Protein AF-A0A1F9XJF3-F1 (afdb_monomer_lite)

Structure (mmCIF, N/CA/C/O backbone):
data_AF-A0A1F9XJF3-F1
#
_entry.id   AF-A0A1F9XJF3-F1
#
loop_
_atom_site.group_PDB
_atom_site.id
_atom_site.type_symbol
_atom_site.label_atom_id
_atom_site.label_alt_id
_atom_site.label_comp_id
_atom_site.label_asym_id
_atom_site.label_entity_id
_atom_site.label_seq_id
_atom_site.pdbx_PDB_ins_code
_atom_site.Cartn_x
_atom_site.Cartn_y
_atom_site.Cartn_z
_atom_site.occupancy
_atom_site.B_iso_or_equiv
_atom_site.auth_seq_id
_atom_site.auth_comp_id
_atom_site.auth_asym_id
_atom_site.auth_atom_id
_atom_site.pdbx_PDB_model_num
ATOM 1 N N . MET A 1 1 ? 36.062 -12.743 -17.892 1.00 84.62 1 MET A N 1
ATOM 2 C CA . MET A 1 1 ? 34.615 -12.452 -18.060 1.00 84.62 1 MET A CA 1
ATOM 3 C C . MET A 1 1 ? 34.281 -11.875 -19.439 1.00 84.62 1 MET A C 1
ATOM 5 O O . MET A 1 1 ? 33.489 -12.496 -20.131 1.00 84.62 1 MET A O 1
ATOM 9 N N . LYS A 1 2 ? 34.916 -10.778 -19.894 1.00 89.56 2 LYS A N 1
ATOM 10 C CA . LYS A 1 2 ? 34.649 -10.157 -21.217 1.00 89.56 2 LYS A CA 1
ATOM 11 C C . LYS A 1 2 ? 34.768 -11.120 -22.410 1.00 89.56 2 LYS A C 1
ATOM 13 O O . LYS A 1 2 ? 33.885 -11.146 -23.257 1.00 89.56 2 LYS A O 1
ATOM 18 N N . ALA A 1 3 ? 35.801 -11.967 -22.422 1.00 92.12 3 ALA A N 1
ATOM 19 C CA . ALA A 1 3 ? 35.968 -13.002 -23.446 1.00 92.12 3 ALA A CA 1
ATOM 20 C C . ALA A 1 3 ? 34.846 -14.059 -23.420 1.00 92.12 3 ALA A C 1
ATOM 22 O O . ALA A 1 3 ? 34.332 -14.415 -24.473 1.00 92.12 3 ALA A O 1
ATOM 23 N N . LYS A 1 4 ? 34.406 -14.496 -22.226 1.00 93.12 4 LYS A N 1
ATOM 24 C CA . LYS A 1 4 ? 33.289 -15.450 -22.065 1.00 93.12 4 LYS A CA 1
ATOM 25 C C . LYS A 1 4 ? 31.955 -14.878 -22.562 1.00 93.12 4 LYS A C 1
ATOM 27 O O . LYS A 1 4 ? 31.154 -15.616 -23.111 1.00 93.12 4 LYS A O 1
ATOM 32 N N . LEU A 1 5 ? 31.738 -13.573 -22.390 1.00 90.56 5 LEU A N 1
ATOM 33 C CA . LEU A 1 5 ? 30.555 -12.859 -22.888 1.00 90.56 5 LEU A CA 1
ATOM 34 C C . LEU A 1 5 ? 30.664 -12.468 -24.375 1.00 90.56 5 LEU A C 1
ATOM 36 O O . LEU A 1 5 ? 29.765 -11.820 -24.897 1.00 90.56 5 LEU A O 1
ATOM 40 N N . GLY A 1 6 ? 31.765 -12.812 -25.055 1.00 93.06 6 GLY A N 1
ATOM 41 C CA . GLY A 1 6 ? 31.960 -12.516 -26.477 1.00 93.06 6 GLY A CA 1
ATOM 42 C C . GLY A 1 6 ? 32.189 -11.038 -26.811 1.00 93.06 6 GLY A C 1
ATOM 43 O O . GLY A 1 6 ? 32.212 -10.686 -27.987 1.00 93.06 6 GLY A O 1
ATOM 44 N N . LEU A 1 7 ? 32.415 -10.172 -25.817 1.00 92.94 7 LEU A N 1
ATOM 45 C CA . LEU A 1 7 ? 32.440 -8.715 -26.012 1.00 92.94 7 LEU A CA 1
ATOM 46 C C . LEU A 1 7 ? 33.627 -8.218 -26.851 1.00 92.94 7 LEU A C 1
ATOM 48 O O . LEU A 1 7 ? 33.552 -7.136 -27.412 1.00 92.94 7 LEU A O 1
ATOM 52 N N . PHE A 1 8 ? 34.704 -8.999 -26.975 1.00 93.25 8 PHE A N 1
ATOM 53 C CA . PHE A 1 8 ? 35.811 -8.675 -27.889 1.00 93.25 8 PHE A CA 1
ATOM 54 C C . PHE A 1 8 ? 35.490 -8.980 -29.362 1.00 93.25 8 PHE A C 1
ATOM 56 O O . PHE A 1 8 ? 36.214 -8.530 -30.239 1.00 93.25 8 PHE A O 1
ATOM 63 N N . LYS A 1 9 ? 34.429 -9.755 -29.633 1.00 90.12 9 LYS A N 1
ATOM 64 C CA . LYS A 1 9 ? 33.965 -10.092 -30.989 1.00 90.12 9 LYS A CA 1
ATOM 65 C C . LYS A 1 9 ? 32.725 -9.295 -31.381 1.00 90.12 9 LYS A C 1
ATOM 67 O O . LYS A 1 9 ? 32.624 -8.842 -32.511 1.00 90.12 9 LYS A O 1
ATOM 72 N N . ASN A 1 10 ? 31.780 -9.138 -30.455 1.00 87.94 10 ASN A N 1
ATOM 73 C CA . ASN A 1 10 ? 30.555 -8.383 -30.681 1.00 87.94 10 ASN A CA 1
ATOM 74 C C . ASN A 1 10 ? 30.170 -7.619 -29.408 1.00 87.94 10 ASN A C 1
ATOM 76 O O . ASN A 1 10 ? 29.522 -8.159 -28.513 1.00 87.94 10 ASN A O 1
ATOM 80 N N . ALA A 1 11 ? 30.640 -6.376 -29.306 1.00 90.25 11 ALA A N 1
ATOM 81 C CA . ALA A 1 11 ? 30.490 -5.558 -28.105 1.00 90.25 11 ALA A CA 1
ATOM 82 C C . ALA A 1 11 ? 29.121 -4.868 -27.994 1.00 90.25 11 ALA A C 1
ATOM 84 O O . ALA A 1 11 ? 28.721 -4.490 -26.893 1.00 90.25 11 ALA A O 1
ATOM 85 N N . TYR A 1 12 ? 28.420 -4.678 -29.116 1.00 91.06 12 TYR A N 1
ATOM 86 C CA . TYR A 1 12 ? 27.259 -3.794 -29.197 1.00 91.06 12 TYR A CA 1
ATOM 87 C C . TYR A 1 12 ? 25.963 -4.571 -29.440 1.00 91.06 12 TYR A C 1
ATOM 89 O O . TYR A 1 12 ? 25.911 -5.511 -30.232 1.00 91.06 12 TYR A O 1
ATOM 97 N N . ALA A 1 13 ? 24.894 -4.159 -28.757 1.00 89.50 13 ALA A N 1
ATOM 98 C CA . ALA A 1 13 ? 23.555 -4.685 -28.992 1.00 89.50 13 ALA A CA 1
ATOM 99 C C . ALA A 1 13 ? 22.916 -4.022 -30.222 1.00 89.50 13 ALA A C 1
ATOM 101 O O . ALA A 1 13 ? 23.138 -2.841 -30.472 1.00 89.50 13 ALA A O 1
ATOM 102 N N . ASP A 1 14 ? 22.070 -4.761 -30.945 1.00 93.12 14 ASP A N 1
ATOM 103 C CA . ASP A 1 14 ? 21.239 -4.208 -32.021 1.00 93.12 14 ASP A CA 1
ATOM 104 C C . ASP A 1 14 ? 20.106 -3.340 -31.428 1.00 93.12 14 ASP A C 1
ATOM 106 O O . ASP A 1 14 ? 19.206 -3.884 -30.769 1.00 93.12 14 ASP A O 1
ATOM 110 N N . PRO A 1 15 ? 20.089 -2.015 -31.684 1.00 94.06 15 PRO A N 1
ATOM 111 C CA . PRO A 1 15 ? 19.066 -1.120 -31.149 1.00 94.06 15 PRO A CA 1
ATOM 112 C C . PRO A 1 15 ? 17.647 -1.460 -31.622 1.00 94.06 15 PRO A C 1
ATOM 114 O O . PRO A 1 15 ? 16.699 -1.355 -30.843 1.00 94.06 15 PRO A O 1
ATOM 117 N N . LYS A 1 16 ? 17.473 -1.913 -32.873 1.00 95.06 16 LYS A N 1
ATOM 118 C CA . LYS A 1 16 ? 16.150 -2.252 -33.430 1.00 95.06 16 LYS A CA 1
ATOM 119 C C . LYS A 1 16 ? 15.584 -3.495 -32.755 1.00 95.06 16 LYS A C 1
ATOM 121 O O . LYS A 1 16 ? 14.395 -3.549 -32.437 1.00 95.06 16 LYS A O 1
ATOM 126 N N . LYS A 1 17 ? 16.434 -4.494 -32.506 1.00 94.38 17 LYS A N 1
ATOM 127 C CA . LYS A 1 17 ? 16.051 -5.694 -31.755 1.00 94.38 17 LYS A CA 1
ATOM 128 C C . LYS A 1 17 ? 15.750 -5.369 -30.293 1.00 94.38 17 LYS A C 1
ATOM 130 O O . LYS A 1 17 ? 14.762 -5.872 -29.755 1.00 94.38 17 LYS A O 1
ATOM 135 N N . ALA A 1 18 ? 16.563 -4.519 -29.665 1.00 93.38 18 ALA A N 1
ATOM 136 C CA . ALA A 1 18 ? 16.350 -4.079 -28.290 1.00 93.38 18 ALA A CA 1
ATOM 137 C C . ALA A 1 18 ? 14.993 -3.377 -28.132 1.00 93.38 18 ALA A C 1
ATOM 139 O O . ALA A 1 18 ? 14.222 -3.763 -27.257 1.00 93.38 18 ALA A O 1
ATOM 140 N N . ALA A 1 19 ? 14.650 -2.456 -29.038 1.00 92.44 19 ALA A N 1
ATOM 141 C CA . ALA A 1 19 ? 13.376 -1.735 -29.023 1.00 92.44 19 ALA A CA 1
ATOM 142 C C . ALA A 1 19 ? 12.142 -2.656 -29.106 1.00 92.44 19 ALA A C 1
ATOM 144 O O . ALA A 1 19 ? 11.111 -2.360 -28.513 1.00 92.44 19 ALA A O 1
ATOM 145 N N . LYS A 1 20 ? 12.242 -3.797 -29.804 1.00 94.06 20 LYS A N 1
ATOM 146 C CA . LYS A 1 20 ? 11.157 -4.796 -29.887 1.00 94.06 20 LYS A CA 1
ATOM 147 C C . LYS A 1 20 ? 11.090 -5.733 -28.676 1.00 94.06 20 LYS A C 1
ATOM 149 O O . LYS A 1 20 ? 10.052 -6.339 -28.424 1.00 94.06 20 LYS A O 1
ATOM 154 N N . THR A 1 21 ? 12.201 -5.902 -27.961 1.00 93.88 21 THR A N 1
ATOM 155 C CA . THR A 1 21 ? 12.351 -6.942 -26.930 1.00 93.88 21 THR A CA 1
ATOM 156 C C . THR A 1 21 ? 12.216 -6.381 -25.514 1.00 93.88 21 THR A C 1
ATOM 158 O O . THR A 1 21 ? 11.542 -6.973 -24.669 1.00 93.88 21 THR A O 1
ATOM 161 N N . VAL A 1 22 ? 12.854 -5.247 -25.223 1.00 91.19 22 VAL A N 1
ATOM 162 C CA . VAL A 1 22 ? 12.864 -4.642 -23.886 1.00 91.19 22 VAL A CA 1
ATOM 163 C C . VAL A 1 22 ? 11.471 -4.103 -23.562 1.00 91.19 22 VAL A C 1
ATOM 165 O O . VAL A 1 22 ? 10.897 -3.337 -24.326 1.00 91.19 22 VAL A O 1
ATOM 168 N N . GLY A 1 23 ? 10.905 -4.531 -22.430 1.00 86.62 23 GLY A N 1
ATOM 169 C CA . GLY A 1 23 ? 9.578 -4.088 -21.988 1.00 86.62 23 GLY A CA 1
ATOM 170 C C . GLY A 1 23 ? 8.395 -4.595 -22.826 1.00 86.62 23 GLY A C 1
ATOM 171 O O . GLY A 1 23 ? 7.295 -4.054 -22.678 1.00 86.62 23 GLY A O 1
ATOM 172 N N . CYS A 1 24 ? 8.593 -5.609 -23.681 1.00 92.44 24 CYS A N 1
ATOM 173 C CA . CYS A 1 24 ? 7.525 -6.207 -24.485 1.00 92.44 24 CYS A CA 1
ATOM 174 C C . CYS A 1 24 ? 6.408 -6.817 -23.618 1.00 92.44 24 CYS A C 1
ATOM 176 O O . CYS A 1 24 ? 6.598 -7.131 -22.439 1.00 92.44 24 CYS A O 1
ATOM 178 N N . GLU A 1 25 ? 5.233 -7.034 -24.211 1.00 93.19 25 GLU A N 1
ATOM 179 C CA . GLU A 1 25 ? 4.046 -7.526 -23.500 1.00 93.19 25 GLU A CA 1
ATOM 180 C C . GLU A 1 25 ? 4.287 -8.863 -22.783 1.00 93.19 25 GLU A C 1
ATOM 182 O O . GLU A 1 25 ? 3.840 -9.055 -21.653 1.00 93.19 25 GLU A O 1
ATOM 187 N N . LYS A 1 26 ? 5.062 -9.769 -23.395 1.00 96.00 26 LYS A N 1
ATOM 188 C CA . LYS A 1 26 ? 5.429 -11.052 -22.782 1.00 96.00 26 LYS A CA 1
ATOM 189 C C . LYS A 1 26 ? 6.188 -10.854 -21.466 1.00 96.00 26 LYS A C 1
ATOM 191 O O . LYS A 1 26 ? 5.884 -11.531 -20.488 1.00 96.00 26 LYS A O 1
ATOM 196 N N . HIS A 1 27 ? 7.142 -9.923 -21.421 1.00 94.75 27 HIS A N 1
ATOM 197 C CA . HIS A 1 27 ? 7.880 -9.609 -20.195 1.00 94.75 27 HIS A CA 1
ATOM 198 C C . HIS A 1 27 ? 6.971 -8.976 -19.138 1.00 94.75 27 HIS A C 1
ATOM 200 O O . HIS A 1 27 ? 7.038 -9.368 -17.978 1.00 94.75 27 HIS A O 1
ATOM 206 N N . ARG A 1 28 ? 6.071 -8.068 -19.536 1.00 90.69 28 ARG A N 1
ATOM 207 C CA . ARG A 1 28 ? 5.098 -7.449 -18.617 1.00 90.69 28 ARG A CA 1
ATOM 208 C C . ARG A 1 28 ? 4.137 -8.474 -18.012 1.00 90.69 28 ARG A C 1
ATOM 210 O O . ARG A 1 28 ? 3.894 -8.449 -16.813 1.00 90.69 28 ARG A O 1
ATOM 217 N N . LYS A 1 29 ? 3.649 -9.429 -18.811 1.00 93.44 29 LYS A N 1
ATOM 218 C CA . LYS A 1 29 ? 2.816 -10.544 -18.325 1.00 93.44 29 LYS A CA 1
ATOM 219 C C . LYS A 1 29 ? 3.546 -11.381 -17.273 1.00 93.44 29 LYS A C 1
ATOM 221 O O . LYS A 1 29 ? 2.963 -11.691 -16.239 1.00 93.44 29 LYS A O 1
ATOM 226 N N . ILE A 1 30 ? 4.818 -11.710 -17.512 1.00 95.38 30 ILE A N 1
ATOM 227 C CA . ILE A 1 30 ? 5.646 -12.429 -16.532 1.00 95.38 30 ILE A CA 1
ATOM 228 C C . ILE A 1 30 ? 5.847 -11.580 -15.268 1.00 95.38 30 ILE A C 1
ATOM 230 O O . ILE A 1 30 ? 5.671 -12.098 -14.171 1.00 95.38 30 ILE A O 1
ATOM 234 N N . SER A 1 31 ? 6.152 -10.286 -15.407 1.00 92.12 31 SER A N 1
ATOM 235 C CA . SER A 1 31 ? 6.296 -9.352 -14.280 1.00 92.12 31 SER A CA 1
ATOM 236 C C . SER A 1 31 ? 5.044 -9.326 -13.398 1.00 92.12 31 SER A C 1
ATOM 238 O O . SER A 1 31 ? 5.132 -9.576 -12.198 1.00 92.12 31 SER A O 1
ATOM 240 N N . MET A 1 32 ? 3.861 -9.171 -13.999 1.00 91.75 32 MET A N 1
ATOM 241 C CA . MET A 1 32 ? 2.583 -9.183 -13.284 1.00 91.75 32 MET A CA 1
ATOM 242 C C . MET A 1 32 ? 2.310 -10.524 -12.581 1.00 91.75 32 MET A C 1
ATOM 244 O O . MET A 1 32 ? 1.846 -10.550 -11.442 1.00 91.75 32 MET A O 1
ATOM 248 N N . GLN A 1 33 ? 2.639 -11.654 -13.217 1.00 94.31 33 GLN A N 1
ATOM 249 C CA . GLN A 1 33 ? 2.528 -12.976 -12.587 1.00 94.31 33 GLN A CA 1
ATOM 250 C C . GLN A 1 33 ? 3.475 -13.133 -11.391 1.00 94.31 33 GLN A C 1
ATOM 252 O O . GLN A 1 33 ? 3.092 -13.722 -10.379 1.00 94.31 33 GLN A O 1
ATOM 257 N N . VAL A 1 34 ? 4.707 -12.631 -11.499 1.00 95.00 34 VAL A N 1
ATOM 258 C CA . VAL A 1 34 ? 5.690 -12.664 -10.410 1.00 95.00 34 VAL A CA 1
ATOM 259 C C . VAL A 1 34 ? 5.246 -11.757 -9.264 1.00 95.00 34 VAL A C 1
ATOM 261 O O . VAL A 1 34 ? 5.263 -12.206 -8.121 1.00 95.00 34 VAL A O 1
ATOM 264 N N . ALA A 1 35 ? 4.769 -10.545 -9.558 1.00 94.00 35 ALA A N 1
ATOM 265 C CA . ALA A 1 35 ? 4.225 -9.618 -8.568 1.00 94.00 35 ALA A CA 1
ATOM 266 C C . ALA A 1 35 ? 3.028 -10.224 -7.816 1.00 94.00 35 ALA A C 1
ATOM 268 O O . ALA A 1 35 ? 3.010 -10.252 -6.588 1.00 94.00 35 ALA A O 1
ATOM 269 N N . GLY A 1 36 ? 2.067 -10.813 -8.536 1.00 93.88 36 GLY A N 1
ATOM 270 C CA . GLY A 1 36 ? 0.929 -11.505 -7.924 1.00 93.88 36 GLY A CA 1
ATOM 271 C C . GLY A 1 36 ? 1.342 -12.636 -6.976 1.00 93.88 36 GLY A C 1
ATOM 272 O O . GLY A 1 36 ? 0.716 -12.836 -5.937 1.00 93.88 36 GLY A O 1
ATOM 273 N N . LYS A 1 37 ? 2.427 -13.351 -7.301 1.00 96.12 37 LYS A N 1
ATOM 274 C CA . LYS A 1 37 ? 2.954 -14.442 -6.470 1.00 96.12 37 LYS A CA 1
ATOM 275 C C . LYS A 1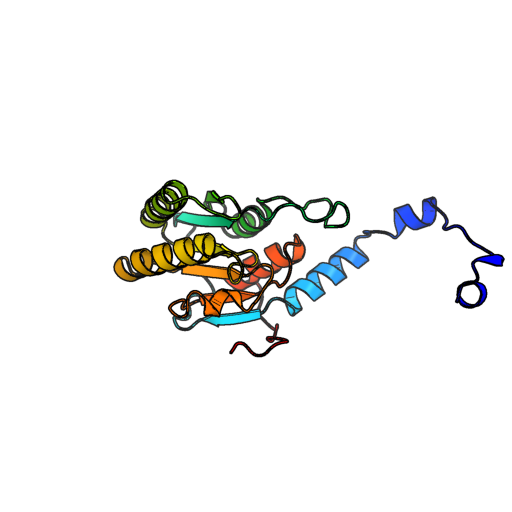 37 ? 3.846 -13.975 -5.320 1.00 96.12 37 LYS A C 1
ATOM 277 O O . LYS A 1 37 ? 4.010 -14.738 -4.367 1.00 96.12 37 LYS A O 1
ATOM 282 N N . SER A 1 38 ? 4.436 -12.781 -5.406 1.00 96.38 38 SER A N 1
ATOM 283 C CA . SER A 1 38 ? 5.357 -12.252 -4.396 1.00 96.38 38 SER A CA 1
ATOM 284 C C . SER A 1 38 ? 4.628 -11.559 -3.248 1.00 96.38 38 SER A C 1
ATOM 286 O O . SER A 1 38 ? 5.046 -11.702 -2.097 1.00 96.38 38 SER A O 1
ATOM 288 N N . VAL A 1 39 ? 3.524 -10.855 -3.526 1.00 97.69 39 VAL A N 1
ATOM 289 C CA . VAL A 1 39 ? 2.778 -10.114 -2.502 1.00 97.69 39 VAL A CA 1
ATOM 290 C C . VAL A 1 39 ? 2.311 -11.055 -1.386 1.00 97.69 39 VAL A C 1
ATOM 292 O O . VAL A 1 39 ? 1.674 -12.087 -1.613 1.00 97.69 39 VAL A O 1
ATOM 295 N N . THR A 1 40 ? 2.645 -10.683 -0.151 1.00 98.19 40 THR A N 1
ATOM 296 C CA . THR A 1 40 ? 2.453 -11.519 1.038 1.00 98.19 40 THR A CA 1
ATOM 297 C C . THR A 1 40 ? 1.449 -10.877 1.984 1.00 98.19 40 THR A C 1
ATOM 299 O O . THR A 1 40 ? 1.702 -9.803 2.529 1.00 98.19 40 THR A O 1
ATOM 302 N N . LEU A 1 41 ? 0.323 -11.550 2.234 1.00 98.00 41 LEU A N 1
ATOM 303 C CA . LEU A 1 41 ? -0.619 -11.173 3.292 1.00 98.00 41 LEU A CA 1
ATOM 304 C C . LEU A 1 41 ? -0.121 -11.732 4.625 1.00 98.00 41 LEU A C 1
ATOM 306 O O . LEU A 1 41 ? -0.433 -12.862 4.992 1.00 98.00 41 LEU A O 1
ATOM 310 N N . PHE A 1 42 ? 0.689 -10.950 5.334 1.00 97.00 42 PHE A N 1
ATOM 311 C CA . PHE A 1 42 ? 1.328 -11.403 6.567 1.00 97.00 42 PHE A CA 1
ATOM 312 C C . PHE A 1 42 ? 0.357 -11.453 7.754 1.00 97.00 42 PHE A C 1
ATOM 314 O O . PHE A 1 42 ? 0.402 -12.388 8.552 1.00 97.00 42 PHE A O 1
ATOM 321 N N . LYS A 1 43 ? -0.535 -10.464 7.878 1.00 97.00 43 LYS A N 1
ATOM 322 C CA . LYS A 1 43 ? -1.499 -10.384 8.986 1.00 97.00 43 LYS A CA 1
ATOM 323 C C . LYS A 1 43 ? -2.886 -10.049 8.456 1.00 97.00 43 LYS A C 1
ATOM 325 O O . LYS A 1 43 ? -3.024 -9.162 7.620 1.00 97.00 43 LYS A O 1
ATOM 330 N N . ASN A 1 44 ? -3.906 -10.750 8.947 1.00 97.38 44 ASN A N 1
ATOM 331 C CA . ASN A 1 44 ? -5.316 -10.500 8.623 1.00 97.38 44 ASN A CA 1
ATOM 332 C C . ASN A 1 44 ? -6.233 -10.985 9.764 1.00 97.38 44 ASN A C 1
ATOM 334 O O . ASN A 1 44 ? -7.128 -11.807 9.566 1.00 97.38 44 ASN A O 1
ATOM 338 N N . LYS A 1 45 ? -5.965 -10.534 10.997 1.00 96.44 45 LYS A N 1
ATOM 339 C CA . LYS A 1 45 ? -6.584 -11.078 12.224 1.00 96.44 45 LYS A CA 1
ATOM 340 C C . LYS A 1 45 ? -8.110 -10.975 12.232 1.00 96.44 45 LYS A C 1
ATOM 342 O O . LYS A 1 45 ? -8.787 -11.920 12.619 1.00 96.44 45 LYS A O 1
ATOM 347 N N . LYS A 1 46 ? -8.642 -9.837 11.779 1.00 94.25 46 LYS A N 1
ATOM 348 C CA . LYS A 1 46 ? -10.085 -9.548 11.732 1.00 94.25 46 LYS A CA 1
ATOM 349 C C . LYS A 1 46 ? -10.767 -10.035 10.447 1.00 94.25 46 LYS A C 1
ATOM 351 O O . LYS A 1 46 ? -11.938 -9.738 10.247 1.00 94.25 46 LYS A O 1
ATOM 356 N N . LYS A 1 47 ? -10.055 -10.772 9.580 1.00 96.38 47 LYS A N 1
ATOM 357 C CA . LYS A 1 47 ? -10.534 -11.181 8.245 1.00 96.38 47 LYS A CA 1
ATOM 358 C C . LYS A 1 47 ? -11.027 -9.986 7.409 1.00 96.38 47 LYS A C 1
ATOM 360 O O . LYS A 1 47 ? -12.005 -10.097 6.679 1.00 96.38 47 LYS A O 1
ATOM 365 N N . THR A 1 48 ? -10.338 -8.849 7.533 1.00 96.69 48 THR A N 1
ATOM 366 C CA . THR A 1 48 ? -10.624 -7.604 6.806 1.00 96.69 48 THR A CA 1
ATOM 367 C C . THR A 1 48 ? -10.442 -7.782 5.302 1.00 96.69 48 THR A C 1
ATOM 369 O O . THR A 1 48 ? -11.233 -7.260 4.529 1.00 96.69 48 THR A O 1
ATOM 372 N N . ILE A 1 49 ? -9.402 -8.514 4.885 1.00 97.69 49 ILE A N 1
ATOM 373 C CA . ILE A 1 49 ? -9.184 -8.879 3.481 1.00 97.69 49 ILE A CA 1
ATOM 374 C C . ILE A 1 49 ? -9.849 -10.243 3.206 1.00 97.69 49 ILE A C 1
ATOM 376 O O . ILE A 1 49 ? -9.607 -11.181 3.976 1.00 97.69 49 ILE A O 1
ATOM 380 N N . PRO A 1 50 ? -10.638 -10.392 2.124 1.00 97.81 50 PRO A N 1
ATOM 381 C CA . PRO A 1 50 ? -10.935 -9.370 1.118 1.00 97.81 50 PRO A CA 1
ATOM 382 C C . PRO A 1 50 ? -11.909 -8.295 1.622 1.00 97.81 50 PRO A C 1
ATOM 384 O O . PRO A 1 50 ? -12.904 -8.609 2.278 1.00 97.81 50 PRO A O 1
ATOM 387 N N . LEU A 1 51 ? -11.636 -7.037 1.272 1.00 96.50 51 LEU A N 1
ATOM 388 C CA . LEU A 1 51 ? -12.515 -5.903 1.528 1.00 96.50 51 LEU A CA 1
ATOM 389 C C . LEU A 1 51 ? -13.770 -6.034 0.667 1.00 96.50 51 LEU A C 1
ATOM 391 O O . LEU A 1 51 ? -13.724 -5.911 -0.555 1.00 96.50 51 LEU A O 1
ATOM 395 N N . LYS A 1 52 ? -14.907 -6.261 1.321 1.00 95.00 52 LYS A N 1
ATOM 396 C CA . LYS A 1 52 ? -16.224 -6.296 0.681 1.00 95.00 52 LYS A CA 1
ATOM 397 C C . LYS A 1 52 ? -16.895 -4.944 0.868 1.00 95.00 52 LYS A C 1
ATOM 399 O O . LYS A 1 52 ? -17.541 -4.719 1.889 1.00 95.00 52 LYS A O 1
ATOM 404 N N . LEU A 1 53 ? -16.685 -4.049 -0.091 1.00 95.19 53 LEU A N 1
ATOM 405 C CA . LEU A 1 53 ? -17.230 -2.695 -0.059 1.00 95.19 53 LEU A CA 1
ATOM 406 C C . LEU A 1 53 ? -18.333 -2.523 -1.098 1.00 95.19 53 LEU A C 1
ATOM 408 O O . LEU A 1 53 ? -18.275 -3.096 -2.184 1.00 95.19 53 LEU A O 1
ATOM 412 N N . ASN A 1 54 ? -19.329 -1.710 -0.768 1.00 94.25 54 ASN A N 1
ATOM 413 C CA . ASN A 1 54 ? -20.245 -1.149 -1.753 1.00 94.25 54 ASN A CA 1
ATOM 414 C C . ASN A 1 54 ? -19.618 0.100 -2.398 1.00 94.25 54 ASN A C 1
ATOM 416 O O . ASN A 1 54 ? -18.754 0.741 -1.807 1.00 94.25 54 ASN A O 1
ATOM 420 N N . TYR A 1 55 ? -20.084 0.486 -3.586 1.00 90.69 55 TYR A N 1
ATOM 421 C CA . TYR A 1 55 ? -19.504 1.591 -4.365 1.00 90.69 55 TYR A CA 1
ATOM 422 C C . TYR A 1 55 ? -19.593 2.971 -3.684 1.00 90.69 55 TYR A C 1
ATOM 424 O O . TYR A 1 55 ? -18.821 3.870 -4.016 1.00 90.69 55 TYR A O 1
ATOM 432 N N . THR A 1 56 ? -20.510 3.151 -2.726 1.00 94.44 56 THR A N 1
ATOM 433 C CA . THR A 1 56 ? -20.687 4.420 -1.999 1.00 94.44 56 THR A CA 1
ATOM 434 C C . THR A 1 56 ? -19.715 4.589 -0.835 1.00 94.44 56 THR A C 1
ATOM 436 O O . THR A 1 56 ? -19.433 5.720 -0.443 1.00 94.44 56 THR A O 1
ATOM 439 N N . GLN A 1 57 ? -19.165 3.490 -0.306 1.00 97.44 57 GLN A N 1
ATOM 440 C CA . GLN A 1 57 ? -18.207 3.548 0.793 1.00 97.44 57 GLN A CA 1
ATOM 441 C C . GLN A 1 57 ? -16.948 4.310 0.376 1.00 97.44 57 GLN A C 1
ATOM 443 O O . GLN A 1 57 ? -16.461 4.206 -0.750 1.00 97.44 57 GLN A O 1
ATOM 448 N N . ARG A 1 58 ? -16.416 5.104 1.297 1.00 97.94 58 ARG A N 1
ATOM 449 C CA . ARG A 1 58 ? -15.264 5.977 1.083 1.00 97.94 58 ARG A CA 1
ATOM 450 C C . ARG A 1 58 ? -13.992 5.237 1.467 1.00 97.94 58 ARG A C 1
ATOM 452 O O . ARG A 1 58 ? -13.812 4.859 2.626 1.00 97.94 58 ARG A O 1
ATOM 459 N N . VAL A 1 59 ? -13.095 5.063 0.502 1.00 98.62 59 VAL A N 1
ATOM 460 C CA . VAL A 1 59 ? -11.764 4.487 0.728 1.00 98.62 59 VAL A CA 1
ATOM 461 C C . VAL A 1 59 ? -10.747 5.617 0.726 1.00 98.62 59 VAL A C 1
ATOM 463 O O . VAL A 1 59 ? -10.627 6.333 -0.264 1.00 98.62 59 VAL A O 1
ATOM 466 N N . LEU A 1 60 ? -10.004 5.769 1.819 1.00 98.75 60 LEU A N 1
ATOM 467 C CA . LEU A 1 60 ? -8.878 6.694 1.889 1.00 98.75 60 LEU A CA 1
ATOM 468 C C . LEU A 1 60 ? -7.571 5.920 1.730 1.00 98.75 60 LEU A C 1
ATOM 470 O O . LEU A 1 60 ? -7.263 5.042 2.534 1.00 98.75 60 LEU A O 1
ATOM 474 N N . VAL A 1 61 ? -6.789 6.274 0.716 1.00 98.62 61 VAL A N 1
ATOM 475 C CA . VAL A 1 61 ? -5.440 5.755 0.492 1.00 98.62 61 VAL A CA 1
ATOM 476 C C . VAL A 1 61 ? -4.440 6.811 0.941 1.00 98.62 61 VAL A C 1
ATOM 478 O O . VAL A 1 61 ? -4.300 7.852 0.303 1.00 98.62 61 VAL A O 1
ATOM 481 N N . ILE A 1 62 ? -3.737 6.548 2.038 1.00 97.88 62 ILE A N 1
ATOM 482 C CA . ILE A 1 62 ? -2.662 7.408 2.531 1.00 97.88 62 ILE A CA 1
ATOM 483 C C . ILE A 1 62 ? -1.342 6.808 2.061 1.00 97.88 62 ILE A C 1
ATOM 485 O O . ILE A 1 62 ? -1.053 5.650 2.351 1.00 97.88 62 ILE A O 1
ATOM 489 N N . THR A 1 63 ? -0.545 7.571 1.319 1.00 94.25 63 THR A N 1
ATOM 490 C CA . THR A 1 63 ? 0.746 7.100 0.802 1.00 94.25 63 THR A CA 1
ATOM 491 C C . THR A 1 63 ? 1.869 8.014 1.250 1.00 94.25 63 THR A C 1
ATOM 493 O O . THR A 1 63 ? 1.860 9.216 0.986 1.00 94.25 63 THR A O 1
ATOM 496 N N . THR A 1 64 ? 2.881 7.434 1.887 1.00 87.25 64 THR A N 1
ATOM 497 C CA . THR A 1 64 ? 4.127 8.150 2.125 1.00 87.25 64 THR A CA 1
ATOM 498 C C . THR A 1 64 ? 4.965 8.194 0.848 1.00 87.25 64 THR A C 1
ATOM 500 O O . THR A 1 64 ? 5.342 7.162 0.293 1.00 87.25 64 THR A O 1
ATOM 503 N N . LEU A 1 65 ? 5.271 9.410 0.394 1.00 80.50 65 LEU A N 1
ATOM 504 C CA . LEU A 1 65 ? 6.104 9.709 -0.763 1.00 80.50 65 LEU A CA 1
ATOM 505 C C . LEU A 1 65 ? 7.535 9.222 -0.527 1.00 80.50 65 LEU A C 1
ATOM 507 O O . LEU A 1 65 ? 8.380 9.962 -0.023 1.00 80.50 65 LEU A O 1
ATOM 511 N N . ALA A 1 66 ? 7.833 7.982 -0.906 1.00 67.62 66 ALA A N 1
ATOM 512 C CA . ALA A 1 66 ? 9.214 7.553 -1.053 1.00 67.62 66 ALA A CA 1
ATOM 513 C C . ALA A 1 66 ? 9.850 8.386 -2.176 1.00 67.62 66 ALA A C 1
ATOM 515 O O . ALA A 1 66 ? 9.302 8.463 -3.278 1.00 67.62 66 ALA A O 1
ATOM 516 N N . LYS A 1 67 ? 11.002 9.023 -1.919 1.00 59.81 67 LYS A N 1
ATOM 517 C CA . LYS A 1 67 ? 11.787 9.632 -3.006 1.00 59.81 67 LYS A CA 1
ATOM 518 C C . LYS A 1 67 ? 11.996 8.574 -4.094 1.00 59.81 67 LYS A C 1
ATOM 520 O O . LYS A 1 67 ? 12.328 7.436 -3.770 1.00 59.81 67 LYS A O 1
ATOM 525 N N . LYS A 1 68 ? 11.835 8.946 -5.369 1.00 55.41 68 LYS A N 1
ATOM 526 C CA . LYS A 1 68 ? 12.255 8.111 -6.501 1.00 55.41 68 LYS A CA 1
ATOM 527 C C . LYS A 1 68 ? 13.761 7.893 -6.354 1.00 55.41 68 LYS A C 1
ATOM 529 O O . LYS A 1 68 ? 14.540 8.807 -6.602 1.00 55.41 68 LYS A O 1
ATOM 534 N N . LEU A 1 69 ? 14.158 6.737 -5.824 1.00 46.78 69 LEU A N 1
ATOM 535 C CA . LEU A 1 69 ? 15.548 6.500 -5.431 1.00 46.78 69 LEU A CA 1
ATOM 536 C C . LEU A 1 69 ? 16.464 6.351 -6.650 1.00 46.78 69 LEU A C 1
ATOM 538 O O . LEU A 1 69 ? 17.664 6.566 -6.518 1.00 46.78 69 LEU A O 1
ATOM 542 N N . VAL A 1 70 ? 15.928 6.014 -7.831 1.00 45.88 70 VAL A N 1
ATOM 543 C CA . VAL A 1 70 ? 16.754 5.784 -9.019 1.00 45.88 70 VAL A CA 1
ATOM 544 C C . VAL A 1 70 ? 15.971 6.052 -10.313 1.00 45.88 70 VAL A C 1
ATOM 546 O O . VAL A 1 70 ? 14.810 5.667 -10.406 1.00 45.88 70 VAL A O 1
ATOM 549 N N . PRO A 1 71 ? 16.578 6.649 -11.353 1.00 41.97 71 PRO A N 1
ATOM 550 C CA . PRO A 1 71 ? 15.994 6.705 -12.698 1.00 41.97 71 PRO A CA 1
ATOM 551 C C . PRO A 1 71 ? 15.857 5.334 -13.399 1.00 41.97 71 PRO A C 1
ATOM 553 O O . PRO A 1 71 ? 15.326 5.283 -14.503 1.00 41.97 71 PRO A O 1
ATOM 556 N N . THR A 1 72 ? 16.309 4.232 -12.784 1.00 47.69 72 THR A N 1
ATOM 557 C CA . THR A 1 72 ? 16.211 2.854 -13.307 1.00 47.69 72 THR A CA 1
ATOM 558 C C . THR A 1 72 ? 14.975 2.077 -12.841 1.00 47.69 72 THR A C 1
ATOM 560 O O . THR A 1 72 ? 14.813 0.919 -13.224 1.00 47.69 72 THR A O 1
ATOM 563 N N . THR A 1 73 ? 14.108 2.669 -12.018 1.00 54.84 73 THR A N 1
ATOM 564 C CA . THR A 1 73 ? 12.817 2.071 -11.650 1.00 54.84 73 THR A CA 1
ATOM 565 C C . THR A 1 73 ? 11.768 2.273 -12.744 1.00 54.84 73 THR A C 1
ATOM 567 O O . THR A 1 73 ? 11.956 3.086 -13.650 1.00 54.84 73 THR A O 1
ATOM 570 N N . ASP A 1 74 ? 10.674 1.504 -12.654 1.00 57.53 74 ASP A N 1
ATOM 571 C CA . ASP A 1 74 ? 9.497 1.538 -13.535 1.00 57.53 74 ASP A CA 1
ATOM 572 C C . ASP A 1 74 ? 9.254 2.949 -14.123 1.00 57.53 74 ASP A C 1
ATOM 574 O O . ASP A 1 74 ? 9.139 3.912 -13.352 1.00 57.53 74 ASP A O 1
ATOM 578 N N . PRO A 1 75 ? 9.187 3.115 -15.462 1.00 57.97 75 PRO A N 1
ATOM 579 C CA . PRO A 1 75 ? 9.003 4.428 -16.086 1.00 57.97 75 PRO A CA 1
ATOM 580 C C . PRO A 1 75 ? 7.735 5.143 -15.600 1.00 57.97 75 PRO A C 1
ATOM 582 O O . PRO A 1 75 ? 7.656 6.366 -15.683 1.00 57.97 75 PRO A O 1
ATOM 585 N N . ILE A 1 76 ? 6.772 4.390 -15.062 1.00 63.66 76 ILE A N 1
ATOM 586 C CA . ILE A 1 76 ? 5.496 4.886 -14.557 1.00 63.66 76 ILE A CA 1
ATOM 587 C C . ILE A 1 76 ? 5.620 5.355 -13.099 1.00 63.66 76 ILE A C 1
ATOM 589 O O . ILE A 1 76 ? 4.718 6.043 -12.632 1.00 63.66 76 ILE A O 1
ATOM 593 N N . GLN A 1 77 ? 6.698 5.008 -12.368 1.00 68.00 77 GLN A N 1
ATOM 594 C CA . GLN A 1 77 ? 6.788 5.167 -10.909 1.00 68.00 77 GLN A CA 1
ATOM 595 C C . GLN A 1 77 ? 6.367 6.564 -10.453 1.00 68.00 77 GLN A C 1
ATOM 597 O O . GLN A 1 77 ? 7.101 7.543 -10.616 1.00 68.00 77 GLN A O 1
ATOM 602 N N . CYS A 1 78 ? 5.185 6.617 -9.844 1.00 76.12 78 CYS A N 1
ATOM 603 C CA . CYS A 1 78 ? 4.581 7.818 -9.309 1.00 76.12 78 CYS A CA 1
ATOM 604 C C . CYS A 1 78 ? 4.005 7.528 -7.916 1.00 76.12 78 CYS A C 1
ATOM 606 O O . CYS A 1 78 ? 3.636 6.389 -7.614 1.00 76.12 78 CYS A O 1
ATOM 608 N N . PRO A 1 79 ? 3.895 8.552 -7.061 1.00 77.69 79 PRO A N 1
ATOM 609 C CA . PRO A 1 79 ? 3.245 8.433 -5.759 1.00 77.69 79 PRO A CA 1
ATOM 610 C C . PRO A 1 79 ? 1.860 7.792 -5.777 1.00 77.69 79 PRO A C 1
ATOM 612 O O . PRO A 1 79 ? 1.461 7.125 -4.829 1.00 77.69 79 PRO A O 1
ATOM 615 N N . GLU A 1 80 ? 1.124 8.001 -6.863 1.00 88.62 80 GLU A N 1
ATOM 616 C CA . GLU A 1 80 ? -0.279 7.635 -6.983 1.00 88.62 80 GLU A CA 1
ATOM 617 C C . GLU A 1 80 ? -0.489 6.174 -7.382 1.00 88.62 80 GLU A C 1
ATOM 619 O O . GLU A 1 80 ? -1.631 5.754 -7.506 1.00 88.62 80 GLU A O 1
ATOM 624 N N . MET A 1 81 ? 0.562 5.376 -7.592 1.00 91.00 81 MET A N 1
ATOM 625 C CA . MET A 1 81 ? 0.416 4.006 -8.102 1.00 91.00 81 MET A CA 1
ATOM 626 C C . MET A 1 81 ? -0.529 3.143 -7.271 1.00 91.00 81 MET A C 1
ATOM 628 O O . MET A 1 81 ? -1.399 2.479 -7.835 1.00 91.00 81 MET A O 1
ATOM 632 N N . LEU A 1 82 ? -0.406 3.181 -5.940 1.00 95.06 82 LEU A N 1
ATOM 633 C CA . LEU A 1 82 ? -1.330 2.447 -5.080 1.00 95.06 82 LEU A CA 1
ATOM 634 C C . LEU A 1 82 ? -2.748 3.003 -5.200 1.00 95.06 82 LEU A C 1
ATOM 636 O O . LEU A 1 82 ? -3.683 2.233 -5.383 1.00 95.06 82 LEU A O 1
ATOM 640 N N . LEU A 1 83 ? -2.919 4.327 -5.155 1.00 96.69 83 LEU A N 1
ATOM 641 C CA . LEU A 1 83 ? -4.229 4.958 -5.326 1.00 96.69 83 LEU A CA 1
ATOM 642 C C . LEU A 1 83 ? -4.875 4.553 -6.656 1.00 96.69 83 LEU A C 1
ATOM 644 O O . LEU A 1 83 ? -6.044 4.185 -6.681 1.00 96.69 83 LEU A O 1
ATOM 648 N N . ASN A 1 84 ? -4.118 4.588 -7.748 1.00 95.81 84 ASN A N 1
ATOM 649 C CA . ASN A 1 84 ? -4.582 4.247 -9.085 1.00 95.81 84 ASN A CA 1
ATOM 650 C C . ASN A 1 84 ? -4.943 2.761 -9.183 1.00 95.81 84 ASN A C 1
ATOM 652 O O . ASN A 1 84 ? -5.967 2.422 -9.772 1.00 95.81 84 ASN A O 1
ATOM 656 N N . ALA A 1 85 ? -4.165 1.875 -8.556 1.00 96.62 85 ALA A N 1
ATOM 657 C CA . ALA A 1 85 ? -4.500 0.459 -8.451 1.00 96.62 85 ALA A CA 1
ATOM 658 C C . ALA A 1 85 ? -5.777 0.217 -7.631 1.00 96.62 85 ALA A C 1
ATOM 660 O O . ALA A 1 85 ? -6.618 -0.584 -8.036 1.00 96.62 85 ALA A O 1
ATOM 661 N N . ILE A 1 86 ? -5.958 0.922 -6.510 1.00 98.31 86 ILE A N 1
ATOM 662 C CA . ILE A 1 86 ? -7.179 0.852 -5.695 1.00 98.31 86 ILE A CA 1
ATOM 663 C C . ILE A 1 86 ? -8.381 1.398 -6.476 1.00 98.31 86 ILE A C 1
ATOM 665 O O . ILE A 1 86 ? -9.423 0.754 -6.493 1.00 98.31 86 ILE A O 1
ATOM 669 N N . LYS A 1 87 ? -8.238 2.518 -7.197 1.00 97.75 87 LYS A N 1
ATOM 670 C CA . LYS A 1 87 ? -9.310 3.130 -8.003 1.00 97.75 87 LYS A CA 1
ATOM 671 C C . LYS A 1 87 ? -9.840 2.232 -9.119 1.00 97.75 87 LYS A C 1
ATOM 673 O O . LYS A 1 87 ? -11.010 2.353 -9.464 1.00 97.75 87 LYS A O 1
ATOM 678 N N . LYS A 1 88 ? -9.021 1.322 -9.660 1.00 96.75 88 LYS A N 1
ATOM 679 C CA . LYS A 1 88 ? -9.494 0.322 -10.636 1.00 96.75 88 LYS A CA 1
ATOM 680 C C . LYS A 1 88 ? -10.555 -0.609 -10.047 1.00 96.75 88 LYS A C 1
ATOM 682 O O . LYS A 1 88 ? -11.476 -0.988 -10.757 1.00 96.75 88 LYS A O 1
ATOM 687 N N . ASN A 1 89 ? -10.425 -0.935 -8.762 1.00 96.81 89 ASN A N 1
ATOM 688 C CA . ASN A 1 89 ? -11.329 -1.837 -8.049 1.00 96.81 89 ASN A CA 1
ATOM 689 C C . ASN A 1 89 ? -12.393 -1.074 -7.236 1.00 96.81 89 ASN A C 1
ATOM 691 O O . ASN A 1 89 ? -13.463 -1.610 -6.967 1.00 96.81 89 ASN A O 1
ATOM 695 N N . HIS A 1 90 ? -12.130 0.191 -6.883 1.00 97.69 90 HIS A N 1
ATOM 696 C CA . HIS A 1 90 ? -13.039 1.064 -6.140 1.00 97.69 90 HIS A CA 1
ATOM 697 C C . HIS A 1 90 ? -12.893 2.540 -6.568 1.00 97.69 90 HIS A C 1
ATOM 699 O O . HIS A 1 90 ? -12.114 3.285 -5.964 1.00 97.69 90 HIS A O 1
ATOM 705 N N . PRO A 1 91 ? -13.635 3.007 -7.593 1.00 96.56 91 PRO A N 1
ATOM 706 C CA . PRO A 1 91 ? -13.455 4.343 -8.183 1.00 96.56 91 PRO A CA 1
ATOM 707 C C . PRO A 1 91 ? -13.633 5.527 -7.220 1.00 96.56 91 PRO A C 1
ATOM 709 O O . PRO A 1 91 ? -13.038 6.581 -7.434 1.00 96.56 91 PRO A O 1
ATOM 712 N N . ASN A 1 92 ? -14.399 5.352 -6.136 1.00 95.62 92 ASN A N 1
ATOM 713 C CA . ASN A 1 92 ? -14.624 6.373 -5.104 1.00 95.62 92 ASN A CA 1
ATOM 714 C C . ASN A 1 92 ? -13.443 6.517 -4.111 1.00 95.62 92 ASN A C 1
ATOM 716 O O . ASN A 1 92 ? -13.555 7.181 -3.081 1.00 95.62 92 ASN A O 1
ATOM 720 N N . ALA A 1 93 ? -12.308 5.861 -4.368 1.00 98.25 93 ALA A N 1
ATOM 721 C CA . ALA A 1 93 ? -11.128 5.982 -3.523 1.00 98.25 93 ALA A CA 1
ATOM 722 C C . ALA A 1 93 ? -10.468 7.363 -3.664 1.00 98.25 93 ALA A C 1
ATOM 724 O O . ALA A 1 93 ? -10.248 7.867 -4.769 1.00 98.25 93 ALA A O 1
ATOM 725 N N . GLN A 1 94 ? -10.095 7.955 -2.533 1.00 98.06 94 GLN A N 1
ATOM 726 C CA . GLN A 1 94 ? -9.411 9.243 -2.451 1.00 98.06 94 GLN A CA 1
ATOM 727 C C . GLN A 1 94 ? -7.989 9.059 -1.928 1.00 98.06 94 GLN A C 1
ATOM 729 O O . GLN A 1 94 ? -7.732 8.197 -1.091 1.00 98.06 94 GLN A O 1
ATOM 734 N N . GLY A 1 95 ? -7.060 9.86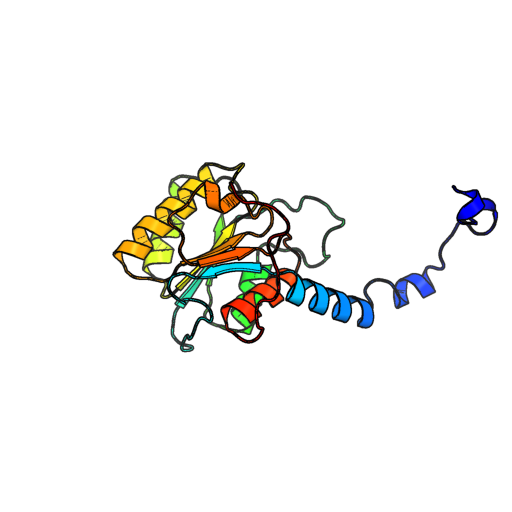6 -2.436 1.00 97.00 95 GLY A N 1
ATOM 735 C CA . GLY A 1 95 ? -5.654 9.823 -2.048 1.00 97.00 95 GLY A CA 1
ATOM 736 C C . GLY A 1 95 ? -5.272 10.963 -1.117 1.00 97.00 95 GLY A C 1
ATOM 737 O O . GLY A 1 95 ? -5.705 12.096 -1.314 1.00 97.00 95 GLY A O 1
ATOM 738 N N . HIS A 1 96 ? -4.404 10.677 -0.154 1.00 97.12 96 HIS A N 1
ATOM 739 C CA . HIS A 1 96 ? -3.649 11.687 0.575 1.00 97.12 96 HIS A CA 1
ATOM 740 C C . HIS A 1 96 ? -2.175 11.287 0.631 1.00 97.12 96 HIS A C 1
ATOM 742 O O . HIS A 1 96 ? -1.845 10.119 0.835 1.00 97.12 96 HIS A O 1
ATOM 748 N N . PHE A 1 97 ? -1.281 12.253 0.438 1.00 94.06 97 PHE A N 1
ATOM 749 C CA . PHE A 1 97 ? 0.148 11.997 0.296 1.00 94.06 97 PHE A CA 1
ATOM 750 C C . PHE A 1 97 ? 0.926 12.757 1.357 1.00 94.06 97 PHE A C 1
ATOM 752 O O . PHE A 1 97 ? 0.730 13.958 1.525 1.00 94.06 97 PHE A O 1
ATOM 759 N N . THR A 1 98 ? 1.830 12.063 2.045 1.00 92.38 98 THR A N 1
ATOM 760 C CA . THR A 1 98 ? 2.715 12.664 3.050 1.00 92.38 98 THR A CA 1
ATOM 761 C C . THR A 1 98 ? 4.165 12.565 2.610 1.00 92.38 98 THR A C 1
ATOM 763 O O . THR A 1 98 ? 4.533 11.680 1.840 1.00 92.38 98 THR A O 1
ATOM 766 N N . THR A 1 99 ? 5.041 13.406 3.150 1.00 90.38 99 THR A N 1
ATOM 767 C CA . THR A 1 99 ? 6.489 13.205 2.986 1.00 90.38 99 THR A CA 1
ATOM 768 C C . THR A 1 99 ? 6.956 11.933 3.718 1.00 90.38 99 THR A C 1
ATOM 770 O O . THR A 1 99 ? 6.209 11.345 4.505 1.00 90.38 99 THR A O 1
ATOM 773 N N . MET A 1 100 ? 8.213 11.514 3.498 1.00 86.56 100 MET A N 1
ATOM 774 C CA . MET A 1 100 ? 8.840 10.406 4.247 1.00 86.56 100 MET A CA 1
ATOM 775 C C . MET A 1 100 ? 8.925 10.636 5.761 1.00 86.56 100 MET A C 1
ATOM 777 O O . MET A 1 100 ? 9.117 9.667 6.499 1.00 86.56 100 MET A O 1
ATOM 781 N N . SER A 1 101 ? 8.795 11.888 6.196 1.00 91.31 101 SER A N 1
ATOM 782 C CA . SER A 1 101 ? 8.858 12.316 7.589 1.00 91.31 101 SER A CA 1
ATOM 783 C C . SER A 1 101 ? 7.677 13.256 7.861 1.00 91.31 101 SER A C 1
ATOM 785 O O . SER A 1 101 ? 7.875 14.471 7.889 1.00 91.31 101 SER A O 1
ATOM 787 N N . PRO A 1 102 ? 6.445 12.723 7.992 1.00 94.38 102 PRO A N 1
ATOM 788 C CA . PRO A 1 102 ? 5.262 13.548 8.209 1.00 94.38 102 PRO A CA 1
ATOM 789 C C . PRO A 1 102 ? 5.404 14.371 9.492 1.00 94.38 102 PRO A C 1
ATOM 791 O O . PRO A 1 102 ? 5.832 13.871 10.534 1.00 94.38 102 PRO A O 1
ATOM 794 N N . THR A 1 103 ? 5.046 15.647 9.413 1.00 96.44 103 THR A N 1
ATOM 795 C CA . THR A 1 103 ? 4.994 16.546 10.566 1.00 96.44 103 THR A CA 1
ATOM 796 C C . THR A 1 103 ? 3.818 16.191 11.478 1.00 96.44 103 THR A C 1
ATOM 798 O O . THR A 1 103 ? 2.906 15.457 11.097 1.00 96.44 103 THR A O 1
ATOM 801 N N . ALA A 1 104 ? 3.779 16.761 12.685 1.00 97.12 104 ALA A N 1
ATOM 802 C CA . ALA A 1 104 ? 2.610 16.631 13.556 1.00 97.12 104 ALA A CA 1
ATOM 803 C C . ALA A 1 104 ? 1.318 17.143 12.884 1.00 97.12 104 ALA A C 1
ATOM 805 O O . ALA A 1 104 ? 0.248 16.573 13.091 1.00 97.12 104 ALA A O 1
ATOM 806 N N . GLN A 1 105 ? 1.418 18.177 12.040 1.00 97.50 105 GLN A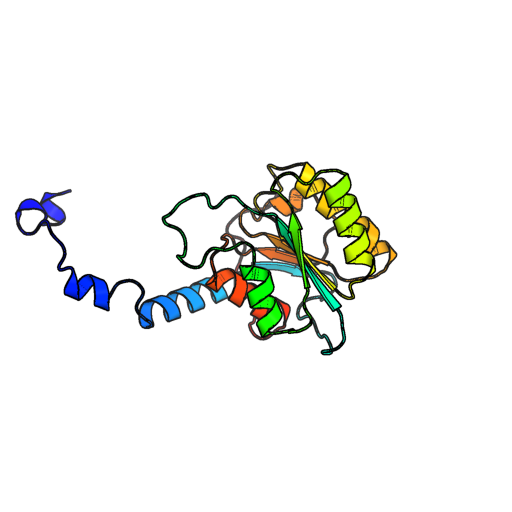 N 1
ATOM 807 C CA . GLN A 1 105 ? 0.287 18.697 11.273 1.00 97.50 105 GLN A CA 1
ATOM 808 C C . GLN A 1 105 ? -0.168 17.708 10.192 1.00 97.50 105 GLN A C 1
ATOM 810 O O . GLN A 1 105 ? -1.369 17.469 10.066 1.00 97.50 105 GLN A O 1
ATOM 815 N N . ASP A 1 106 ? 0.770 17.084 9.471 1.00 96.44 106 ASP A N 1
ATOM 816 C CA . ASP A 1 106 ? 0.456 16.037 8.487 1.00 96.44 106 ASP A CA 1
ATOM 817 C C . ASP A 1 106 ? -0.237 14.845 9.156 1.00 96.44 106 ASP A C 1
ATOM 819 O O . ASP A 1 106 ? -1.229 14.327 8.641 1.00 96.44 106 ASP A O 1
ATOM 823 N N . ILE A 1 107 ? 0.249 14.434 10.335 1.00 98.25 107 ILE A N 1
ATOM 824 C CA . ILE A 1 107 ? -0.339 13.338 11.112 1.00 98.25 107 ILE A CA 1
ATOM 825 C C . ILE A 1 107 ? -1.773 13.674 11.513 1.00 98.25 107 ILE A C 1
ATOM 827 O O . ILE A 1 107 ? -2.685 12.897 11.229 1.00 98.25 107 ILE A O 1
ATOM 831 N N . SER A 1 108 ? -1.990 14.842 12.120 1.00 98.25 108 SER A N 1
ATOM 832 C CA . SER A 1 108 ? -3.328 15.300 12.501 1.00 98.25 108 SER A CA 1
ATOM 833 C C . SER A 1 108 ? -4.261 15.369 11.292 1.00 98.25 108 SER A C 1
ATOM 835 O O . SER A 1 108 ? -5.397 14.905 11.362 1.00 98.25 108 SER A O 1
ATOM 837 N N . LYS A 1 109 ? -3.775 15.860 10.144 1.00 98.44 109 LYS A N 1
ATOM 838 C CA . LYS A 1 109 ? -4.563 15.911 8.909 1.00 98.44 109 LYS A CA 1
ATOM 839 C C . LYS A 1 109 ? -4.951 14.519 8.409 1.00 98.44 109 LYS A C 1
ATOM 841 O O . LYS A 1 109 ? -6.104 14.317 8.032 1.00 98.44 109 LYS A O 1
ATOM 846 N N . CYS A 1 110 ? -4.025 13.562 8.428 1.00 98.50 110 CYS A N 1
ATOM 847 C CA . CYS A 1 110 ? -4.299 12.174 8.054 1.00 98.50 110 CYS A CA 1
ATOM 848 C C . CYS A 1 110 ? -5.368 11.542 8.949 1.00 98.50 110 CYS A C 1
ATOM 850 O O . CYS A 1 110 ? -6.270 10.875 8.447 1.00 98.50 110 CYS A O 1
ATOM 852 N N . VAL A 1 111 ? -5.283 11.771 10.262 1.00 98.56 111 VAL A N 1
ATOM 853 C CA . VAL A 1 111 ? -6.261 11.277 11.238 1.00 98.56 111 VAL A CA 1
ATOM 854 C C . VAL A 1 111 ? -7.642 11.892 10.985 1.00 98.56 111 VAL A C 1
ATOM 856 O O . VAL A 1 111 ? -8.630 11.163 10.931 1.00 98.56 111 VAL A O 1
ATOM 859 N N . GLU A 1 112 ? -7.727 13.200 10.735 1.00 98.50 112 GLU A N 1
ATOM 860 C CA . GLU A 1 112 ? -8.993 13.872 10.399 1.00 98.50 112 GLU A CA 1
ATOM 861 C C . GLU A 1 112 ? -9.625 13.349 9.099 1.00 98.50 112 GLU A C 1
ATOM 863 O O . GLU A 1 112 ? -10.834 13.119 9.022 1.00 98.50 112 GLU A O 1
ATOM 868 N N . LEU A 1 113 ? -8.819 13.101 8.064 1.00 98.62 113 LEU A N 1
ATOM 869 C CA . LEU A 1 113 ? -9.312 12.482 6.831 1.00 98.62 113 LEU A CA 1
ATOM 870 C C . LEU A 1 113 ? -9.787 11.043 7.082 1.00 98.62 113 LEU A C 1
ATOM 872 O O . LEU A 1 113 ? -10.839 10.643 6.586 1.00 98.62 113 LEU A O 1
ATOM 876 N N . ALA A 1 114 ? -9.051 10.280 7.892 1.00 98.56 114 ALA A N 1
ATOM 877 C CA . ALA A 1 114 ? -9.373 8.901 8.240 1.00 98.56 114 ALA A CA 1
ATOM 878 C C . ALA A 1 114 ? -10.704 8.775 9.004 1.00 98.56 114 ALA A C 1
ATOM 880 O O . ALA A 1 114 ? -11.468 7.843 8.745 1.00 98.56 114 ALA A O 1
ATOM 881 N N . LYS A 1 115 ? -11.043 9.742 9.871 1.00 98.19 115 LYS A N 1
ATOM 882 C CA . LYS A 1 115 ? -12.361 9.817 10.534 1.00 98.19 115 LYS A CA 1
ATOM 883 C C . LYS A 1 115 ? -13.513 9.863 9.532 1.00 98.19 115 LYS A C 1
ATOM 885 O O . LYS A 1 115 ? -14.572 9.297 9.798 1.00 98.19 115 LYS A O 1
ATOM 890 N N . ASN A 1 116 ? -13.299 10.483 8.375 1.00 97.25 116 ASN A N 1
ATOM 891 C CA . ASN A 1 116 ? -14.289 10.625 7.311 1.00 97.25 116 ASN A CA 1
ATOM 892 C C . ASN A 1 116 ? -14.261 9.484 6.284 1.00 97.25 116 ASN A C 1
ATOM 894 O O . ASN A 1 116 ? -15.081 9.479 5.377 1.00 97.25 116 ASN A O 1
ATOM 898 N N . ALA A 1 117 ? -13.355 8.515 6.397 1.00 98.38 117 ALA A N 1
ATOM 899 C CA . ALA A 1 117 ? -13.328 7.343 5.526 1.00 98.38 117 ALA A CA 1
ATOM 900 C C . ALA A 1 117 ? -14.101 6.176 6.152 1.00 98.38 117 ALA A C 1
ATOM 902 O O . ALA A 1 117 ? -14.257 6.112 7.371 1.00 98.38 117 ALA A O 1
ATOM 903 N N . ASP A 1 118 ? -14.563 5.236 5.335 1.00 98.19 118 ASP A N 1
ATOM 904 C CA . ASP A 1 118 ? -15.131 3.970 5.812 1.00 98.19 118 ASP A CA 1
ATOM 905 C C . ASP A 1 118 ? -14.045 2.889 5.905 1.00 98.19 118 ASP A C 1
ATOM 907 O O . ASP A 1 118 ? -14.115 2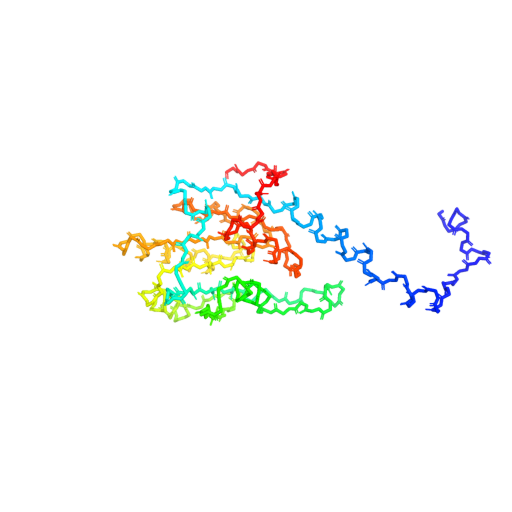.016 6.766 1.00 98.19 118 ASP A O 1
ATOM 911 N N . VAL A 1 119 ? -13.002 2.992 5.072 1.00 98.25 119 VAL A N 1
ATOM 912 C CA . VAL A 1 119 ? -11.787 2.167 5.126 1.00 98.25 119 VAL A CA 1
ATOM 913 C C . VAL A 1 119 ? -10.554 3.022 4.873 1.00 98.25 119 VAL A C 1
ATOM 915 O O . VAL A 1 119 ? -10.567 3.888 3.997 1.00 98.25 119 VAL A O 1
ATOM 918 N N . VAL A 1 120 ? -9.465 2.732 5.588 1.00 98.75 120 VAL A N 1
ATOM 919 C CA . VAL A 1 120 ? -8.157 3.348 5.341 1.00 98.75 120 VAL A CA 1
ATOM 920 C C . VAL A 1 120 ? -7.152 2.305 4.862 1.00 98.75 120 VAL A C 1
ATOM 922 O O . VAL A 1 120 ? -6.992 1.247 5.471 1.00 98.75 120 VAL A O 1
ATOM 925 N N . ILE A 1 121 ? -6.449 2.629 3.781 1.00 98.75 121 ILE A N 1
ATOM 926 C CA . ILE A 1 121 ? -5.305 1.882 3.260 1.00 98.75 121 ILE A CA 1
ATOM 927 C C . ILE A 1 121 ? -4.075 2.774 3.426 1.00 98.75 121 ILE A C 1
ATOM 929 O O . ILE A 1 121 ? -3.997 3.836 2.817 1.00 98.75 121 ILE A O 1
ATOM 933 N N . MET A 1 122 ? -3.127 2.366 4.267 1.00 97.62 122 MET A N 1
ATOM 934 C CA . MET A 1 122 ? -1.914 3.127 4.570 1.00 97.62 122 MET A CA 1
ATOM 935 C C . MET A 1 122 ? -0.691 2.442 3.964 1.00 97.62 122 MET A C 1
ATOM 937 O O . MET A 1 122 ? -0.355 1.322 4.348 1.00 97.62 122 MET A O 1
ATOM 941 N N . ALA A 1 123 ? -0.005 3.119 3.048 1.00 96.31 123 ALA A N 1
ATOM 942 C CA . ALA A 1 123 ? 1.217 2.626 2.431 1.00 96.31 123 ALA A CA 1
ATOM 943 C C . ALA A 1 123 ? 2.459 3.137 3.168 1.00 96.31 123 ALA A C 1
ATOM 945 O O . ALA A 1 123 ? 2.628 4.349 3.328 1.00 96.31 123 ALA A O 1
ATOM 946 N N . THR A 1 124 ? 3.348 2.228 3.569 1.00 94.62 124 THR A N 1
ATOM 947 C CA . THR A 1 124 ? 4.614 2.569 4.236 1.00 94.62 124 THR A CA 1
ATOM 948 C C . THR A 1 124 ? 5.810 2.362 3.318 1.00 94.62 124 THR A C 1
ATOM 950 O O . THR A 1 124 ? 5.802 1.507 2.427 1.00 94.62 124 THR A O 1
ATOM 953 N N . ALA A 1 125 ? 6.866 3.141 3.555 1.00 92.00 125 ALA A N 1
ATOM 954 C CA . ALA A 1 125 ? 8.145 3.001 2.872 1.00 92.00 125 ALA A CA 1
ATOM 955 C C . ALA A 1 125 ? 9.285 3.093 3.893 1.00 92.00 125 ALA A C 1
ATOM 957 O O . ALA A 1 125 ? 9.717 4.193 4.256 1.00 92.00 125 ALA A O 1
ATOM 958 N N . ASN A 1 126 ? 9.753 1.926 4.351 1.00 92.38 126 ASN A N 1
ATOM 959 C CA . ASN A 1 126 ? 10.792 1.780 5.374 1.00 92.38 126 ASN A CA 1
ATOM 960 C C . ASN A 1 126 ? 10.465 2.558 6.662 1.00 92.38 126 ASN A C 1
ATOM 962 O O . ASN A 1 126 ? 11.316 3.275 7.196 1.00 92.38 126 ASN A O 1
ATOM 966 N N . ALA A 1 127 ? 9.236 2.419 7.167 1.00 94.38 127 ALA A N 1
ATOM 967 C CA . ALA A 1 127 ? 8.813 3.029 8.427 1.00 94.38 127 ALA A CA 1
ATOM 968 C C . ALA A 1 127 ? 9.668 2.585 9.629 1.00 94.38 127 ALA A C 1
ATOM 970 O O . ALA A 1 127 ? 9.842 3.381 10.548 1.00 94.38 127 ALA A O 1
ATOM 971 N N . ILE A 1 128 ? 10.290 1.396 9.593 1.00 94.56 128 ILE A N 1
ATOM 972 C CA . ILE A 1 128 ? 11.270 0.973 10.616 1.00 94.56 128 ILE A CA 1
ATOM 973 C C . ILE A 1 128 ? 12.451 1.948 10.756 1.00 94.56 128 ILE A C 1
ATOM 975 O O . ILE A 1 128 ? 13.048 2.081 11.816 1.00 94.56 128 ILE A O 1
ATOM 979 N N . LEU A 1 129 ? 12.782 2.678 9.690 1.00 93.94 129 LEU A N 1
ATOM 980 C CA . LEU A 1 129 ? 13.853 3.671 9.688 1.00 93.94 129 LEU A CA 1
ATOM 981 C C . LEU A 1 129 ? 13.319 5.107 9.831 1.00 93.94 129 L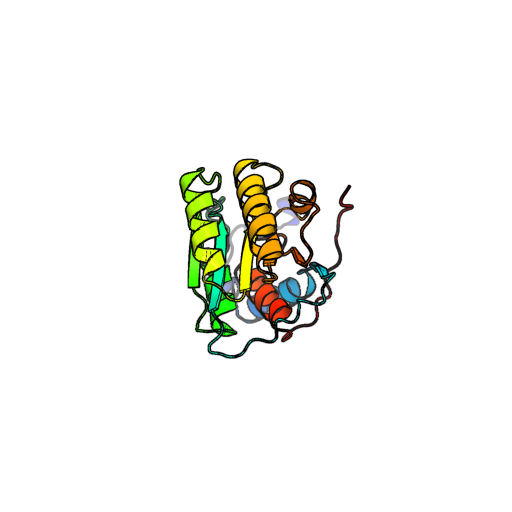EU A C 1
ATOM 983 O O . LEU A 1 129 ? 14.071 6.054 9.588 1.00 93.94 129 LEU A O 1
ATOM 987 N N . ARG A 1 130 ? 12.019 5.299 10.096 1.00 93.31 130 ARG A N 1
ATOM 988 C CA . ARG A 1 130 ? 11.331 6.603 10.058 1.00 93.31 130 ARG A CA 1
ATOM 989 C C . ARG A 1 130 ? 10.292 6.692 11.177 1.00 93.31 130 ARG A C 1
ATOM 991 O O . ARG A 1 130 ? 9.111 6.402 10.976 1.00 93.31 130 ARG A O 1
ATOM 998 N N . SER A 1 131 ? 10.716 7.165 12.346 1.00 95.19 131 SER A N 1
ATOM 999 C CA . SER A 1 131 ? 9.857 7.259 13.534 1.00 95.19 131 SER A CA 1
ATOM 1000 C C . SER A 1 131 ? 8.589 8.094 13.312 1.00 95.19 131 SER A C 1
ATOM 1002 O O . SER A 1 131 ? 7.541 7.759 13.857 1.00 95.19 131 SER A O 1
ATOM 1004 N N . GLN A 1 132 ? 8.631 9.130 12.467 1.00 96.19 132 GLN A N 1
ATOM 1005 C CA . GLN A 1 132 ? 7.453 9.937 12.131 1.00 96.19 132 GLN A CA 1
ATOM 1006 C C . GLN A 1 132 ? 6.409 9.160 11.316 1.00 96.19 132 GLN A C 1
ATOM 1008 O O . GLN A 1 132 ? 5.213 9.307 11.564 1.00 96.19 132 GLN A O 1
ATOM 1013 N N . GLN A 1 133 ? 6.829 8.290 10.386 1.00 95.62 133 GLN A N 1
ATOM 1014 C CA . GLN A 1 133 ? 5.890 7.376 9.726 1.00 95.62 133 GLN A CA 1
ATOM 1015 C C . GLN A 1 133 ? 5.287 6.429 10.760 1.00 95.62 133 GLN A C 1
ATOM 1017 O O . GLN A 1 133 ? 4.069 6.333 10.852 1.00 95.62 133 GLN A O 1
ATOM 1022 N N . ALA A 1 134 ? 6.102 5.793 11.606 1.00 95.69 134 ALA A N 1
ATOM 1023 C CA . ALA A 1 134 ? 5.581 4.935 12.669 1.00 95.69 134 ALA A CA 1
ATOM 1024 C C . ALA A 1 134 ? 4.571 5.665 13.579 1.00 95.69 134 ALA A C 1
ATOM 1026 O O . ALA A 1 134 ? 3.541 5.091 13.935 1.00 95.69 134 ALA A O 1
ATOM 1027 N N . ALA A 1 135 ? 4.819 6.935 13.914 1.00 97.00 135 ALA A N 1
ATOM 1028 C CA . ALA A 1 135 ? 3.898 7.774 14.680 1.00 97.00 135 ALA A CA 1
ATOM 1029 C C . ALA A 1 135 ? 2.561 7.998 13.952 1.00 97.00 135 ALA A C 1
ATOM 1031 O O . ALA A 1 135 ? 1.510 7.866 14.579 1.00 97.00 135 ALA A O 1
ATOM 1032 N N . LEU A 1 136 ? 2.583 8.248 12.637 1.00 97.69 136 LEU A N 1
ATOM 1033 C CA . LEU A 1 136 ? 1.375 8.323 11.811 1.00 97.69 136 LEU A CA 1
ATOM 1034 C C . LEU A 1 136 ? 0.560 7.022 11.884 1.00 97.69 136 LEU A C 1
ATOM 1036 O O . LEU A 1 136 ? -0.638 7.065 12.162 1.00 97.69 136 LEU A O 1
ATOM 1040 N N . ILE A 1 137 ? 1.195 5.858 11.696 1.00 97.44 137 ILE A N 1
ATOM 1041 C CA . ILE A 1 137 ? 0.488 4.569 11.762 1.00 97.44 137 ILE A CA 1
ATOM 1042 C C . ILE A 1 137 ? -0.097 4.357 13.163 1.00 97.44 137 ILE A C 1
ATOM 1044 O O . ILE A 1 137 ? -1.261 3.983 13.282 1.00 97.44 137 ILE A O 1
ATOM 1048 N N . LYS A 1 138 ? 0.663 4.628 14.232 1.00 97.56 138 LYS A N 1
ATOM 1049 C CA . LYS A 1 138 ? 0.177 4.512 15.620 1.00 97.56 138 LYS A CA 1
ATOM 1050 C C . LYS A 1 138 ? -1.041 5.405 15.876 1.00 97.56 138 LYS A C 1
ATOM 1052 O O . LYS A 1 138 ? -1.998 4.953 16.506 1.00 97.56 138 LYS A O 1
ATOM 1057 N N . ALA A 1 139 ? -1.027 6.638 15.369 1.00 97.94 139 ALA A N 1
ATOM 1058 C CA . ALA A 1 139 ? -2.151 7.562 15.483 1.00 97.94 139 ALA A CA 1
ATOM 1059 C C . ALA A 1 139 ? -3.394 7.041 14.738 1.00 97.94 139 ALA A C 1
ATOM 1061 O O . ALA A 1 139 ? -4.478 7.001 15.318 1.00 97.94 139 ALA A O 1
ATOM 1062 N N . LEU A 1 140 ? -3.227 6.550 13.504 1.00 98.12 140 LEU A N 1
ATOM 1063 C CA . LEU A 1 140 ? -4.308 5.931 12.728 1.00 98.12 140 LEU A CA 1
ATOM 1064 C C . LEU A 1 140 ? -4.864 4.675 13.411 1.00 98.12 140 LEU A C 1
ATOM 1066 O O . LEU A 1 140 ? -6.076 4.500 13.461 1.00 98.12 140 LEU A O 1
ATOM 1070 N N . VAL A 1 141 ? -4.006 3.817 13.971 1.00 97.44 141 VAL A N 1
ATOM 1071 C CA . VAL A 1 141 ? -4.423 2.623 14.726 1.00 97.44 141 VAL A CA 1
ATOM 1072 C C . VAL A 1 141 ? -5.291 3.009 15.913 1.00 97.44 141 VAL A C 1
ATOM 1074 O O . VAL A 1 141 ? -6.354 2.422 16.103 1.00 97.44 141 VAL A O 1
ATOM 1077 N N . LYS A 1 142 ? -4.849 3.987 16.712 1.00 97.25 142 LYS A N 1
ATOM 1078 C CA . LYS A 1 142 ? -5.594 4.453 17.886 1.00 97.25 142 LYS A CA 1
ATOM 1079 C C . LYS A 1 142 ? -6.978 4.969 17.486 1.00 97.25 142 LYS A C 1
ATOM 1081 O O . LYS A 1 142 ? -7.969 4.527 18.063 1.00 97.25 142 LYS A O 1
ATOM 1086 N N . GLU A 1 143 ? -7.036 5.857 16.495 1.00 98.00 143 GLU A N 1
ATOM 1087 C CA . GLU A 1 143 ? -8.286 6.483 16.054 1.00 98.00 143 GLU A CA 1
ATOM 1088 C C . GLU A 1 143 ? -9.238 5.481 15.386 1.00 98.00 143 GLU A C 1
ATOM 1090 O O . GLU A 1 143 ? -10.413 5.391 15.721 1.00 98.00 143 GLU A O 1
ATOM 1095 N N . LEU A 1 144 ? -8.752 4.670 14.448 1.00 97.56 144 LEU A N 1
ATOM 1096 C CA . LEU A 1 144 ? -9.624 3.760 13.705 1.00 97.56 144 LEU A CA 1
ATOM 1097 C C . LEU A 1 144 ? -10.119 2.601 14.576 1.00 97.56 144 LEU A C 1
ATOM 1099 O O . LEU A 1 144 ? -11.237 2.129 14.374 1.00 97.56 144 LEU A O 1
ATOM 1103 N N . ASN A 1 145 ? -9.355 2.184 15.591 1.00 95.81 145 ASN A N 1
ATOM 1104 C CA . ASN A 1 145 ? -9.836 1.207 16.565 1.00 95.81 145 ASN A CA 1
ATOM 1105 C C . ASN A 1 145 ? -10.975 1.758 17.433 1.00 95.81 145 ASN A C 1
ATOM 1107 O O . ASN A 1 145 ? -11.940 1.027 17.658 1.00 95.81 145 ASN A O 1
ATOM 1111 N N . SER A 1 146 ? -10.907 3.017 17.891 1.00 97.06 146 SER A N 1
ATOM 1112 C CA . SER A 1 146 ? -12.003 3.619 18.670 1.00 97.06 146 SER A CA 1
ATOM 1113 C C . SER A 1 146 ? -13.279 3.754 17.831 1.00 97.06 146 SER A C 1
ATOM 1115 O O . SER A 1 146 ? -14.377 3.511 18.328 1.00 97.06 146 SER A O 1
ATOM 1117 N N . LEU A 1 147 ? -13.126 4.032 16.533 1.00 97.44 147 LEU A N 1
ATOM 1118 C CA . LEU A 1 147 ? -14.220 4.135 15.565 1.00 97.44 147 LEU A CA 1
ATOM 1119 C C . LEU A 1 147 ? -14.666 2.789 14.973 1.00 97.44 147 LEU A C 1
ATOM 1121 O O . LEU A 1 147 ? -15.611 2.756 14.187 1.00 97.44 147 LEU A O 1
ATOM 1125 N N . LYS A 1 148 ? -13.994 1.682 15.318 1.00 96.69 148 LYS A N 1
ATOM 1126 C CA . LYS A 1 148 ? -14.213 0.340 14.742 1.00 96.69 148 LYS A CA 1
ATOM 1127 C C . LYS A 1 148 ? -14.111 0.310 13.208 1.00 96.69 148 LYS A C 1
ATOM 1129 O O . LYS A 1 148 ? -14.797 -0.470 12.549 1.00 96.69 148 LYS A O 1
ATOM 1134 N N . LYS A 1 149 ? -13.235 1.138 12.637 1.00 96.94 149 LYS A N 1
ATOM 1135 C CA . LYS A 1 149 ? -12.993 1.234 11.194 1.00 96.94 149 LYS A CA 1
ATOM 1136 C C . LYS A 1 149 ? -11.779 0.396 10.776 1.00 96.94 149 LYS A C 1
ATOM 1138 O O . LYS A 1 149 ? -10.782 0.353 11.497 1.00 96.94 149 LYS A O 1
ATOM 1143 N N . PRO A 1 150 ? -11.832 -0.289 9.624 1.00 97.62 150 PRO A N 1
ATOM 1144 C CA . PRO A 1 150 ? -10.720 -1.092 9.137 1.00 97.62 150 PRO A CA 1
ATOM 1145 C C . PRO A 1 150 ? -9.539 -0.229 8.670 1.00 97.62 150 PRO A C 1
ATOM 1147 O O . PRO A 1 150 ? -9.696 0.743 7.928 1.00 97.62 150 PRO A O 1
ATOM 1150 N N . LEU A 1 151 ? -8.341 -0.666 9.064 1.00 98.44 151 LEU A N 1
ATOM 1151 C CA . LEU A 1 151 ? -7.055 -0.177 8.577 1.00 98.44 151 LEU A CA 1
ATOM 1152 C C . LEU A 1 151 ? -6.293 -1.334 7.926 1.00 98.44 151 LEU A C 1
ATOM 1154 O O . LEU A 1 151 ? -6.048 -2.361 8.566 1.00 98.44 151 LEU A O 1
ATOM 1158 N N . VAL A 1 152 ? -5.900 -1.150 6.668 1.00 98.69 152 VAL A N 1
ATOM 1159 C CA . VAL A 1 152 ? -4.998 -2.045 5.936 1.00 98.69 152 VAL A CA 1
ATOM 1160 C C . VAL A 1 152 ? -3.663 -1.339 5.765 1.00 98.69 152 VAL A C 1
ATOM 1162 O O . VAL A 1 152 ? -3.612 -0.263 5.177 1.00 98.69 152 VAL A O 1
ATOM 1165 N N . VAL A 1 153 ? -2.578 -1.935 6.253 1.00 98.38 153 VAL A N 1
ATOM 1166 C CA . VAL A 1 153 ? -1.228 -1.414 6.006 1.00 98.38 153 VAL A CA 1
ATOM 1167 C C . VAL A 1 153 ? -0.574 -2.183 4.864 1.00 98.38 153 VAL A C 1
ATOM 1169 O O . VAL A 1 153 ? -0.536 -3.413 4.885 1.00 98.38 153 VAL A O 1
ATOM 1172 N N . VAL A 1 154 ? -0.048 -1.452 3.883 1.00 98.12 154 VAL A N 1
ATOM 1173 C CA . VAL A 1 154 ? 0.699 -1.975 2.736 1.00 98.12 154 VAL A CA 1
ATOM 1174 C C . VAL A 1 154 ? 2.157 -1.541 2.870 1.00 98.12 154 VAL A C 1
ATOM 1176 O O . VAL A 1 154 ? 2.504 -0.392 2.603 1.00 98.12 154 VAL A O 1
ATOM 1179 N N . ALA A 1 155 ? 3.023 -2.452 3.297 1.00 96.62 155 ALA A N 1
ATOM 1180 C CA . ALA A 1 155 ? 4.450 -2.200 3.403 1.00 96.62 155 ALA A CA 1
ATOM 1181 C C . ALA A 1 155 ? 5.134 -2.393 2.055 1.00 96.62 155 ALA A C 1
ATOM 1183 O O . ALA A 1 155 ? 5.297 -3.519 1.571 1.00 96.62 155 ALA A O 1
ATOM 1184 N N . MET A 1 156 ? 5.534 -1.275 1.449 1.00 93.94 156 MET A N 1
ATOM 1185 C CA . MET A 1 156 ? 6.031 -1.281 0.078 1.00 93.94 156 MET A CA 1
ATOM 1186 C C . MET A 1 156 ? 7.526 -1.576 -0.051 1.00 93.94 156 MET A C 1
ATOM 1188 O O . MET A 1 156 ? 8.032 -1.665 -1.161 1.00 93.94 156 MET A O 1
ATOM 1192 N N . GLN A 1 157 ? 8.256 -1.681 1.061 1.00 92.44 157 GLN A N 1
ATOM 1193 C CA . GLN A 1 157 ? 9.697 -1.951 1.062 1.00 92.44 157 GLN A CA 1
ATOM 1194 C C . GLN A 1 157 ? 10.039 -2.983 2.136 1.00 92.44 157 GLN A C 1
ATOM 1196 O O . GLN A 1 157 ? 10.119 -4.176 1.854 1.00 92.44 157 GLN A O 1
ATOM 1201 N N . SER A 1 158 ? 10.199 -2.545 3.385 1.00 94.00 158 SER A N 1
ATOM 1202 C CA . SER A 1 158 ? 10.565 -3.440 4.476 1.00 94.00 158 SER A CA 1
ATOM 1203 C C . SER A 1 158 ? 9.338 -4.114 5.100 1.00 94.00 158 SER A C 1
ATOM 1205 O O . SER A 1 158 ? 8.468 -3.419 5.630 1.00 94.00 158 SER A O 1
ATOM 1207 N N . PRO A 1 159 ? 9.281 -5.460 5.152 1.00 95.69 159 PRO A N 1
ATOM 1208 C CA . PRO A 1 159 ? 8.260 -6.164 5.930 1.00 95.69 159 PRO A CA 1
ATOM 1209 C C . PRO A 1 159 ? 8.446 -5.977 7.447 1.00 95.69 159 PRO A C 1
ATOM 1211 O O . PRO A 1 159 ? 7.570 -6.355 8.220 1.00 95.69 159 PRO A O 1
ATOM 1214 N N . HIS A 1 160 ? 9.580 -5.416 7.888 1.00 96.38 160 HIS A N 1
ATOM 1215 C CA . HIS A 1 160 ? 9.869 -5.167 9.300 1.00 96.38 160 HIS A CA 1
ATOM 1216 C C . HIS A 1 160 ? 9.234 -3.880 9.832 1.00 96.38 160 HIS A C 1
ATOM 1218 O O . HIS A 1 160 ? 9.289 -3.649 11.036 1.00 96.38 160 HIS A O 1
ATOM 1224 N N . ASP A 1 161 ? 8.586 -3.070 8.986 1.00 96.06 161 ASP A N 1
ATOM 1225 C CA . ASP A 1 161 ? 7.890 -1.859 9.438 1.00 96.06 161 ASP A CA 1
ATOM 1226 C C . ASP A 1 161 ? 6.879 -2.171 10.557 1.00 96.06 161 ASP A C 1
ATOM 1228 O O . ASP A 1 161 ? 6.723 -1.382 11.483 1.00 96.06 161 ASP A O 1
ATOM 1232 N N . ILE A 1 162 ? 6.251 -3.355 10.529 1.00 96.00 162 ILE A N 1
ATOM 1233 C CA . ILE A 1 162 ? 5.275 -3.785 11.542 1.00 96.00 162 ILE A CA 1
ATOM 1234 C C . ILE A 1 162 ? 5.822 -3.836 12.977 1.00 96.00 162 ILE A C 1
ATOM 1236 O O . ILE A 1 162 ? 5.033 -3.712 13.916 1.00 96.00 162 ILE A O 1
ATOM 1240 N N . VAL A 1 163 ? 7.140 -3.987 13.164 1.00 95.56 163 VAL A N 1
ATOM 1241 C CA . VAL A 1 163 ? 7.780 -3.993 14.494 1.00 95.56 163 VAL A CA 1
ATOM 1242 C C . VAL A 1 163 ? 7.548 -2.664 15.210 1.00 95.56 163 VAL A C 1
ATOM 1244 O O . VAL A 1 163 ? 7.309 -2.636 16.415 1.00 95.56 163 VAL A O 1
ATOM 1247 N N . GLU A 1 164 ? 7.494 -1.565 14.457 1.00 96.25 164 GLU A N 1
ATOM 1248 C CA . GLU A 1 164 ? 7.236 -0.244 15.015 1.00 96.25 164 GLU A CA 1
ATOM 1249 C C . GLU A 1 164 ? 5.780 -0.054 15.453 1.00 96.25 164 GLU A C 1
ATOM 1251 O O . GLU A 1 164 ? 5.493 0.865 16.214 1.00 96.25 164 GLU A O 1
ATOM 1256 N N . PHE A 1 165 ? 4.836 -0.887 15.005 1.00 93.25 165 PHE A N 1
ATOM 1257 C CA . PHE A 1 165 ? 3.401 -0.729 15.272 1.00 93.25 165 PHE A CA 1
ATOM 1258 C C . PHE A 1 165 ? 2.673 -2.085 15.438 1.00 93.25 165 PHE A C 1
ATOM 1260 O O . PHE A 1 165 ? 1.786 -2.440 14.653 1.00 93.25 165 PHE A O 1
ATOM 1267 N N . PRO A 1 166 ? 2.956 -2.845 16.515 1.00 87.00 166 PRO A N 1
ATOM 1268 C CA . PRO A 1 166 ? 2.482 -4.228 16.681 1.00 87.00 166 PRO A CA 1
ATOM 1269 C C . PRO A 1 166 ? 0.946 -4.388 16.745 1.00 87.00 166 PRO A C 1
ATOM 1271 O O . PRO A 1 166 ? 0.418 -5.480 16.493 1.00 87.00 166 PRO A O 1
ATOM 1274 N N . GLY A 1 167 ? 0.218 -3.303 17.036 1.00 86.81 167 GLY A N 1
ATOM 1275 C CA . GLY A 1 167 ? -1.246 -3.254 17.138 1.00 86.81 167 GLY A CA 1
ATOM 1276 C C . GLY A 1 167 ? -2.021 -3.334 15.814 1.00 86.81 167 GLY A C 1
ATOM 1277 O O . GLY A 1 167 ? -3.247 -3.337 15.844 1.00 86.81 167 GLY A O 1
ATOM 1278 N N . ILE A 1 168 ? -1.353 -3.405 14.657 1.00 94.88 168 ILE A N 1
ATOM 1279 C CA . ILE A 1 168 ? -2.024 -3.543 13.352 1.00 94.88 168 ILE A CA 1
ATOM 1280 C C . ILE A 1 168 ? -2.671 -4.919 13.191 1.00 94.88 168 ILE A C 1
ATOM 1282 O O . ILE A 1 168 ? -2.029 -5.923 13.465 1.00 94.88 168 ILE A O 1
ATOM 1286 N N . ASP A 1 169 ? -3.898 -4.994 12.672 1.00 95.62 169 ASP A N 1
ATOM 1287 C CA . ASP A 1 169 ? -4.594 -6.270 12.425 1.00 95.62 169 ASP A CA 1
ATOM 1288 C C . ASP A 1 169 ? -4.472 -6.795 10.990 1.00 95.62 169 ASP A C 1
ATOM 1290 O O . ASP A 1 169 ? -4.577 -8.007 10.781 1.00 95.62 169 ASP A O 1
ATOM 1294 N N . THR A 1 170 ? -4.251 -5.906 10.015 1.00 98.25 170 THR A N 1
ATOM 1295 C CA . THR A 1 170 ? -4.177 -6.247 8.586 1.00 98.25 170 THR A CA 1
ATOM 1296 C C . THR A 1 170 ? -2.925 -5.638 7.961 1.00 98.25 170 THR A C 1
ATOM 1298 O O . THR A 1 170 ? -2.780 -4.416 7.943 1.00 98.25 170 THR A O 1
ATOM 1301 N N . TYR A 1 171 ? -2.013 -6.482 7.478 1.00 98.25 171 TYR A N 1
ATOM 1302 C CA . TYR A 1 171 ? -0.691 -6.078 6.995 1.00 98.25 171 TYR A CA 1
ATOM 1303 C C . TYR A 1 171 ? -0.278 -6.904 5.773 1.00 98.25 171 TYR A C 1
ATOM 1305 O O . TYR A 1 171 ? -0.234 -8.138 5.832 1.00 98.25 171 TYR A O 1
ATOM 1313 N N . LEU A 1 172 ? 0.023 -6.206 4.682 1.00 97.94 172 LEU A N 1
ATOM 1314 C CA . LEU A 1 172 ? 0.395 -6.739 3.375 1.00 97.94 172 LEU A CA 1
ATOM 1315 C C . LEU A 1 172 ? 1.803 -6.251 3.011 1.00 97.94 172 LEU A C 1
ATOM 1317 O O . LEU A 1 172 ? 2.102 -5.075 3.195 1.00 97.94 172 LEU A O 1
ATOM 1321 N N . CYS A 1 173 ? 2.648 -7.119 2.461 1.00 97.94 173 CYS A N 1
ATOM 1322 C CA . CYS A 1 173 ? 4.000 -6.774 2.020 1.00 97.94 173 CYS A CA 1
ATOM 1323 C C . CYS A 1 173 ? 4.099 -6.874 0.498 1.00 97.94 173 CYS A C 1
ATOM 1325 O O . CYS A 1 173 ? 3.782 -7.928 -0.058 1.00 97.94 173 CYS A O 1
ATOM 1327 N N . THR A 1 174 ? 4.585 -5.819 -0.160 1.00 95.88 174 THR A N 1
ATOM 1328 C CA . THR A 1 174 ? 4.845 -5.830 -1.613 1.00 95.88 174 THR A CA 1
ATOM 1329 C C . THR A 1 174 ? 6.328 -5.821 -1.963 1.00 95.88 174 THR A C 1
ATOM 1331 O O . THR A 1 174 ? 6.662 -6.077 -3.115 1.00 95.88 174 THR A O 1
ATOM 1334 N N . TYR A 1 175 ? 7.207 -5.552 -0.988 1.00 93.75 175 TYR A N 1
ATOM 1335 C CA . TYR A 1 175 ? 8.680 -5.515 -1.093 1.00 93.75 175 TYR A CA 1
ATOM 1336 C C . TYR A 1 175 ? 9.263 -4.468 -2.054 1.00 93.75 175 TYR A C 1
ATOM 1338 O O . TYR A 1 175 ? 10.435 -4.118 -1.939 1.00 93.75 175 TYR A O 1
ATOM 1346 N N . GLU A 1 176 ? 8.451 -3.945 -2.968 1.00 88.00 176 GLU A N 1
ATOM 1347 C CA . GLU A 1 176 ? 8.799 -2.887 -3.901 1.00 88.00 176 GLU A CA 1
ATOM 1348 C C . GLU A 1 176 ? 7.583 -2.004 -4.252 1.00 88.00 176 GLU A C 1
ATOM 1350 O O . GLU A 1 176 ? 6.423 -2.408 -4.105 1.00 88.00 176 GLU A O 1
ATOM 1355 N N . LEU A 1 177 ? 7.869 -0.796 -4.759 1.00 86.19 177 LEU A N 1
ATOM 1356 C CA . LEU A 1 177 ? 6.912 0.213 -5.233 1.00 86.19 177 LEU A CA 1
ATOM 1357 C C . LEU A 1 177 ? 6.663 0.144 -6.758 1.00 86.19 177 LEU A C 1
ATOM 1359 O O . LEU A 1 177 ? 6.414 1.172 -7.387 1.00 86.19 177 LEU A O 1
ATOM 1363 N N . ALA A 1 178 ? 6.801 -1.027 -7.380 1.00 86.88 178 ALA A N 1
ATOM 1364 C CA . ALA A 1 178 ? 6.521 -1.203 -8.806 1.00 86.88 178 ALA A CA 1
ATOM 1365 C C . ALA A 1 178 ? 5.007 -1.204 -9.081 1.00 86.88 178 ALA A C 1
ATOM 1367 O O . ALA A 1 178 ? 4.219 -1.639 -8.235 1.00 86.88 178 ALA A O 1
ATOM 1368 N N . ASN A 1 179 ? 4.590 -0.774 -10.278 1.00 89.00 179 ASN A N 1
ATOM 1369 C CA . ASN A 1 179 ? 3.171 -0.712 -10.639 1.00 89.00 179 ASN A CA 1
ATOM 1370 C C . ASN A 1 179 ? 2.473 -2.073 -10.499 1.00 89.00 179 ASN A C 1
ATOM 1372 O O . ASN A 1 179 ? 1.395 -2.170 -9.917 1.00 89.00 179 ASN A O 1
ATOM 1376 N N . ASP A 1 180 ? 3.117 -3.129 -10.998 1.00 92.50 180 ASP A N 1
ATOM 1377 C CA . ASP A 1 180 ? 2.587 -4.495 -10.961 1.00 92.50 180 ASP A CA 1
ATOM 1378 C C . ASP A 1 180 ? 2.364 -4.976 -9.518 1.00 92.50 180 ASP A C 1
ATOM 1380 O O . ASP A 1 180 ? 1.363 -5.627 -9.223 1.00 92.50 180 ASP A O 1
ATOM 1384 N N . CYS A 1 181 ? 3.245 -4.584 -8.591 1.00 93.88 181 CYS A N 1
ATOM 1385 C CA . CYS A 1 181 ? 3.103 -4.879 -7.166 1.00 93.88 181 CYS A CA 1
ATOM 1386 C C . CYS A 1 181 ? 1.902 -4.154 -6.543 1.00 93.88 181 CYS A C 1
ATOM 1388 O O . CYS A 1 181 ? 1.204 -4.734 -5.713 1.00 93.88 181 CYS A O 1
ATOM 1390 N N . MET A 1 182 ? 1.633 -2.906 -6.943 1.00 95.25 182 MET A N 1
ATOM 1391 C CA . MET A 1 182 ? 0.474 -2.146 -6.457 1.00 95.25 182 MET A CA 1
ATOM 1392 C C . MET A 1 182 ? -0.843 -2.693 -7.015 1.00 95.25 182 MET A C 1
ATOM 1394 O O . MET A 1 182 ? -1.829 -2.779 -6.283 1.00 95.25 182 MET A O 1
ATOM 1398 N N . LEU A 1 183 ? -0.857 -3.115 -8.284 1.00 96.06 183 LEU A N 1
ATOM 1399 C CA . LEU A 1 183 ? -2.000 -3.802 -8.890 1.00 96.06 183 LEU A CA 1
ATOM 1400 C C . LEU A 1 183 ? -2.279 -5.130 -8.181 1.00 96.06 183 LEU A C 1
ATOM 1402 O O . LEU A 1 183 ? -3.395 -5.343 -7.720 1.00 96.06 183 LEU A O 1
ATOM 1406 N N . ALA A 1 184 ? -1.254 -5.964 -7.993 1.00 97.12 184 ALA A N 1
ATOM 1407 C CA . ALA A 1 184 ? -1.372 -7.215 -7.249 1.00 97.12 184 ALA A CA 1
ATOM 1408 C C . ALA A 1 184 ? -1.857 -6.996 -5.804 1.00 97.12 184 ALA A C 1
ATOM 1410 O O . ALA A 1 184 ? -2.705 -7.743 -5.313 1.00 97.12 184 ALA A O 1
ATOM 1411 N N . ALA A 1 185 ? -1.356 -5.958 -5.126 1.00 97.94 185 ALA A N 1
ATOM 1412 C CA . ALA A 1 185 ? -1.816 -5.593 -3.792 1.00 97.94 185 ALA A CA 1
ATOM 1413 C C . ALA A 1 185 ? -3.302 -5.214 -3.779 1.00 97.94 185 ALA A C 1
ATOM 1415 O O . ALA A 1 185 ? -4.038 -5.708 -2.928 1.00 97.94 185 ALA A O 1
ATOM 1416 N N . SER A 1 186 ? -3.752 -4.392 -4.731 1.00 98.25 186 SER A N 1
ATOM 1417 C CA . SER A 1 186 ? -5.165 -4.032 -4.886 1.00 98.25 186 SER A CA 1
ATOM 1418 C C . SER A 1 186 ? -6.032 -5.268 -5.134 1.00 98.25 186 SER A C 1
ATOM 1420 O O . SER A 1 186 ? -7.013 -5.485 -4.424 1.00 98.25 186 SER A O 1
ATOM 1422 N N . ASP A 1 187 ? -5.633 -6.139 -6.061 1.00 98.06 187 ASP A N 1
ATOM 1423 C CA . ASP A 1 187 ? -6.377 -7.359 -6.386 1.00 98.06 187 ASP A CA 1
ATOM 1424 C C . ASP A 1 187 ? -6.501 -8.296 -5.179 1.00 98.06 187 ASP A C 1
ATOM 1426 O O . ASP A 1 187 ? -7.561 -8.877 -4.952 1.00 98.06 187 ASP A O 1
ATOM 1430 N N . ILE A 1 188 ? -5.455 -8.418 -4.356 1.00 98.31 188 ILE A N 1
ATOM 1431 C CA . ILE A 1 188 ? -5.512 -9.179 -3.100 1.00 98.31 188 ILE A CA 1
ATOM 1432 C C . ILE A 1 188 ? -6.432 -8.497 -2.086 1.00 98.31 188 ILE A C 1
ATOM 1434 O O . ILE A 1 188 ? -7.264 -9.168 -1.475 1.00 98.31 188 ILE A O 1
ATOM 1438 N N . ILE A 1 189 ? -6.312 -7.177 -1.913 1.00 98.56 189 ILE A N 1
ATOM 1439 C CA . ILE A 1 189 ? -7.133 -6.394 -0.980 1.00 98.56 189 ILE A CA 1
ATOM 1440 C C . ILE A 1 189 ? -8.624 -6.569 -1.285 1.00 98.56 189 ILE A C 1
ATOM 1442 O O . ILE A 1 189 ? -9.399 -6.748 -0.349 1.00 98.56 189 ILE A O 1
ATOM 1446 N N . PHE A 1 190 ? -9.020 -6.585 -2.559 1.00 98.19 190 PHE A N 1
ATOM 1447 C CA . PHE A 1 190 ? -10.412 -6.762 -2.994 1.00 98.19 190 PHE A CA 1
ATOM 1448 C C . PHE A 1 190 ? -10.805 -8.221 -3.290 1.00 98.19 190 PHE A C 1
ATOM 1450 O O . PHE A 1 190 ? -11.951 -8.495 -3.636 1.00 98.19 190 PHE A O 1
ATOM 1457 N N . GLY A 1 191 ? -9.894 -9.185 -3.120 1.00 97.06 191 GLY A N 1
ATOM 1458 C CA . GLY A 1 191 ? -10.18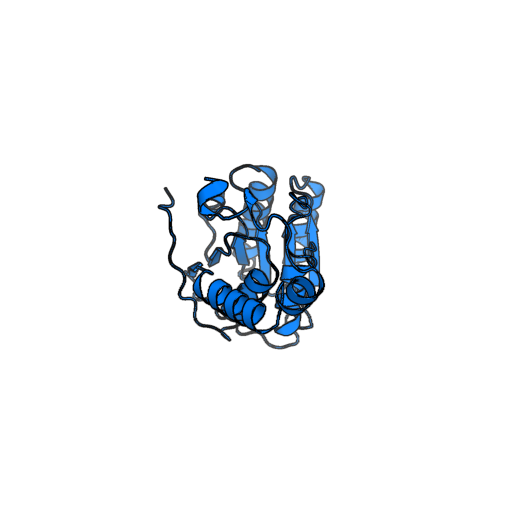4 -10.614 -3.286 1.00 97.06 191 GLY A CA 1
ATOM 1459 C C . GLY A 1 191 ? -10.271 -11.116 -4.729 1.00 97.06 191 GLY A C 1
ATOM 1460 O O . GLY A 1 191 ? -10.747 -12.227 -4.947 1.00 97.06 191 GLY A O 1
ATOM 1461 N N . LEU A 1 192 ? -9.793 -10.336 -5.699 1.00 96.69 192 LEU A N 1
ATOM 1462 C CA . LEU A 1 192 ? -9.657 -10.735 -7.104 1.00 96.69 192 LEU A CA 1
ATOM 1463 C C . LEU A 1 192 ? -8.500 -11.722 -7.315 1.00 96.69 192 LEU A C 1
ATOM 1465 O O . LEU A 1 192 ? -8.507 -12.504 -8.263 1.00 96.69 192 LEU A O 1
ATOM 1469 N N . CYS A 1 193 ? -7.520 -11.718 -6.408 1.00 93.25 193 CYS A N 1
ATOM 1470 C CA . CYS A 1 193 ? -6.405 -12.656 -6.397 1.00 93.25 193 CYS A CA 1
ATOM 1471 C C . CYS A 1 193 ? -6.196 -13.238 -4.992 1.00 93.25 193 CYS A C 1
ATOM 1473 O O . CYS A 1 193 ? -6.311 -12.539 -3.984 1.00 93.25 193 CYS A O 1
ATOM 1475 N N . LYS A 1 194 ? -5.867 -14.533 -4.909 1.00 93.94 194 LYS A N 1
ATOM 1476 C CA . LYS A 1 194 ? -5.503 -15.173 -3.637 1.00 93.94 194 LYS A CA 1
ATOM 1477 C C . LYS A 1 194 ? -4.029 -14.885 -3.323 1.00 93.94 194 LYS A C 1
ATOM 1479 O O . LYS A 1 194 ? -3.185 -15.185 -4.165 1.00 93.94 194 LYS A O 1
ATOM 1484 N N . PRO A 1 195 ? -3.691 -14.380 -2.123 1.00 94.62 195 PRO A N 1
ATOM 1485 C CA . PRO A 1 195 ? -2.299 -14.156 -1.755 1.00 94.62 195 PRO A CA 1
ATOM 1486 C C . PRO A 1 195 ? -1.557 -15.492 -1.640 1.00 94.62 195 PRO A C 1
ATOM 1488 O O . PRO A 1 195 ? -2.011 -16.398 -0.940 1.00 94.62 195 PRO A O 1
ATOM 1491 N N . SER A 1 196 ? -0.406 -15.609 -2.305 1.00 96.19 196 SER A N 1
ATOM 1492 C CA . SER A 1 196 ? 0.454 -16.803 -2.242 1.00 96.19 196 SER A CA 1
ATOM 1493 C C . SER A 1 196 ? 1.872 -16.525 -1.747 1.00 96.19 196 SER A C 1
ATOM 1495 O O . SER A 1 196 ? 2.633 -17.472 -1.534 1.00 96.19 196 SER A O 1
ATOM 1497 N N . GLY A 1 197 ? 2.241 -15.252 -1.585 1.00 96.25 197 GLY A N 1
ATOM 1498 C CA . GLY A 1 197 ? 3.545 -14.867 -1.068 1.00 96.25 197 GLY A CA 1
ATOM 1499 C C . GLY A 1 197 ? 3.762 -15.372 0.358 1.00 96.25 197 GLY A C 1
ATOM 1500 O O . GLY A 1 197 ? 2.826 -15.499 1.154 1.00 96.25 197 GLY A O 1
ATOM 1501 N N . LYS A 1 198 ? 5.021 -15.672 0.678 1.00 95.88 198 LYS A N 1
ATOM 1502 C CA . LYS A 1 198 ? 5.475 -16.035 2.022 1.00 95.88 198 LYS A CA 1
ATOM 1503 C C . LYS A 1 198 ? 6.585 -15.081 2.420 1.00 95.88 198 LYS A C 1
ATOM 1505 O O . LYS A 1 198 ? 7.412 -14.723 1.585 1.00 95.88 198 LYS A O 1
ATOM 1510 N N . LEU A 1 199 ? 6.640 -14.726 3.703 1.00 95.00 199 LEU A N 1
ATOM 1511 C CA . LEU A 1 199 ? 7.730 -13.903 4.211 1.00 95.00 199 LEU A CA 1
ATOM 1512 C C . LEU A 1 199 ? 9.084 -14.582 3.930 1.00 95.00 199 LEU A C 1
ATOM 1514 O O . LEU A 1 199 ? 9.294 -15.705 4.394 1.00 95.00 199 LEU A O 1
ATOM 1518 N N . PRO A 1 200 ? 10.015 -13.908 3.232 1.00 94.69 200 PRO A N 1
ATOM 1519 C CA . PRO A 1 200 ? 11.355 -14.440 2.989 1.00 94.69 200 PRO A CA 1
ATOM 1520 C C . PRO A 1 200 ? 12.298 -14.232 4.186 1.00 94.69 200 PRO A C 1
ATOM 1522 O O . PRO A 1 200 ? 13.444 -14.670 4.161 1.00 94.69 200 PRO A O 1
ATOM 1525 N N . VAL A 1 201 ? 11.829 -13.545 5.232 1.00 94.31 201 VAL A N 1
ATOM 1526 C CA . VAL A 1 201 ? 12.600 -13.147 6.414 1.00 94.31 201 VAL A CA 1
ATOM 1527 C C . VAL A 1 201 ? 11.795 -13.392 7.686 1.00 94.31 201 VAL A C 1
ATOM 1529 O O . VAL A 1 201 ? 10.563 -13.354 7.678 1.00 94.31 201 VAL A O 1
ATOM 1532 N N . LYS A 1 202 ? 12.490 -13.617 8.804 1.00 92.94 202 LYS A N 1
ATOM 1533 C CA . LYS A 1 202 ? 11.858 -13.670 10.127 1.00 92.94 202 LYS A CA 1
ATOM 1534 C C . LYS A 1 202 ? 11.641 -12.251 10.638 1.00 92.94 202 LYS A C 1
ATOM 1536 O O . LYS A 1 202 ? 12.605 -11.505 10.778 1.00 92.94 202 LYS A O 1
ATOM 1541 N N . ILE A 1 203 ? 10.399 -11.908 10.958 1.00 88.62 203 ILE A N 1
ATOM 1542 C CA . ILE A 1 203 ? 10.086 -10.704 11.731 1.00 88.62 203 ILE A CA 1
ATOM 1543 C C . ILE A 1 203 ? 10.302 -11.067 13.201 1.00 88.62 203 ILE A C 1
ATOM 1545 O O . ILE A 1 203 ? 9.727 -12.049 13.675 1.00 88.62 203 ILE A O 1
ATOM 1549 N N . LYS A 1 204 ? 11.205 -10.342 13.860 1.00 72.88 204 LYS A N 1
ATOM 1550 C CA . LYS A 1 204 ? 11.517 -10.487 15.282 1.00 72.88 204 LYS A CA 1
ATOM 1551 C C . LYS A 1 204 ? 10.827 -9.383 16.060 1.00 72.88 204 LYS A C 1
ATOM 1553 O O . LYS A 1 204 ? 10.756 -8.269 15.497 1.00 72.88 204 LYS A O 1
#

Radius of gyration: 19.16 Å; chains: 1; bounding box: 57×36×52 Å

Foldseek 3Di:
DCVVVVCVPPVDDDPVVCVCPPPHPVVVVVVLVVLLAAKAFPFAQVVCPQPDDDQPFEEEEEFEDDDPPDPPADPPQDRCLLVVLLCVVHVNYDYDYAYLAHDPVSLVVLLVVLVVGQEYEYEHEPLVVHVNSLVSVQSSLVSCVVVVGYYAYEYAADPLNCVSPVSHRTYMYSNHSHSSNSNSVSCRNNVVGPHNHDDPDDHD

pLDDT: mean 92.43, std 10.22, range [41.97, 98.75]

Secondary structure (DSSP, 8-state):
-TTTTTTTT-----HHHHHHHTT-HHHHHHHHHHHHHH-EEEEETT---S----TTSPEEEEEE------TTS-TT--TTHHHHHHHHH-TTEEEEEE-SS--HHHHHHHHHHHHT-SEEEEEESSGGG-HHHHHHHHHHHHHHHHTT--EEEEESS-GGGGGG-TT-SEEEE-SS--HHHHHHHHHHHTTSS------SS---

Sequence (204 aa):
MKAKLGLFKNAYADPKKAAKTVGCEKHRKISMQVAGKSVTLFKNKKKTIPLKLNYTQRVLVITTLAKKLVPTTDPIQCPEMLLNAIKKNHPNAQGHFTTMSPTAQDISKCVELAKNADVVIMATANAILRSQQAALIKALVKELNSLKKPLVVVAMQSPHDIVEFPGIDTYLCTYELANDCMLAASDIIFGLCKPSGKLPVKIK